Protein AF-A0A3N9NIV8-F1 (afdb_monomer)

Nearest PDB structures (foldseek):
  6kbn-assembly1_A  TM=3.431E-01  e=4.055E-01  Saccharomyces cerevisiae
  5vch-assembly1_A  TM=4.565E-01  e=1.762E+00  Kluyveromyces lactis
  8j07-assembly1_u7  TM=3.275E-01  e=8.048E-01  Homo sapiens
  5ve8-assembly1_A  TM=4.624E-01  e=3.672E+00  Kluyveromyces lactis
  5vch-assembly2_B  TM=2.957E-01  e=2.875E+00  Kluyveromyces lactis

pLDDT: mean 88.18, std 13.04, range [45.5, 98.75]

Sequence (196 aa):
MAKSPIPSKRDRHLQDLRKYAPFDAELQNYLLAHSNLPGKRGNLWRIREAVAMAIQDLMAIDPAAVLAQLQEWADEADYLLQRAVVAGLAEPALMKHLDIAQAALAIHKKIIRQVEMAKNFKDADLQVLVQGLCYTLSVIITGSADEGFSYLEELVNKEHPIIKRIARENLNKNRLKVLNESRVAALKAKIMRAEQ

Mean predicted aligned error: 9.43 Å

Solvent-accessible surface area (backbone atoms only — not comparable to full-atom values): 10748 Å² total; per-residue (Å²): 134,83,79,79,80,81,74,49,77,67,53,50,52,56,59,56,57,71,73,46,61,90,90,35,72,66,43,53,51,53,46,57,76,66,62,80,53,52,61,77,72,46,49,52,52,53,52,49,51,49,51,15,51,50,43,41,58,43,42,75,76,42,48,68,67,46,51,55,54,45,51,54,43,51,68,48,99,39,42,62,54,36,33,31,46,49,50,20,63,40,39,75,80,55,26,76,37,52,69,56,12,47,53,47,44,51,51,49,52,53,45,52,53,51,60,72,67,55,87,63,81,82,39,68,48,51,48,52,24,50,57,46,48,26,49,28,55,43,44,30,26,75,21,30,51,71,65,37,54,54,49,41,54,55,33,58,72,41,90,49,67,69,48,32,47,30,34,53,46,21,64,67,36,64,66,43,40,75,73,39,48,68,62,42,51,53,53,51,53,52,52,57,62,75,76,108

Radius of gyration: 22.52 Å; Cα contacts (8 Å, |Δi|>4): 178; chains: 1; bounding box: 68×57×43 Å

Foldseek 3Di:
DDDDDDDDPVRVLVVVLVVDDPPDPVNVVSCCVPVPQPPPVSVVVVVLVVLLVVLLVVCVVPVPVSLVVLLVLLVDPFLSSLLSSLSNLLDLVQLQDLVSLVSSLVSLVSNVVVLLVDDDPVDPSSVSSLVSLLASLLSSCSSVVPVSLVVLLVLLPDPRPSSVSSSVSSLPDVSNCVVPVVSSVVSVVSNVVVVD

Structure (mmCIF, N/CA/C/O backbone):
data_AF-A0A3N9NIV8-F1
#
_entry.id   AF-A0A3N9NIV8-F1
#
loop_
_atom_site.group_PDB
_atom_site.id
_atom_site.type_symbol
_atom_site.label_atom_id
_atom_site.label_alt_id
_atom_site.label_comp_id
_atom_site.label_asym_id
_atom_site.label_entity_id
_atom_site.label_seq_id
_atom_site.pdbx_PDB_ins_code
_atom_site.Cartn_x
_atom_site.Cartn_y
_atom_site.Cartn_z
_atom_site.occupancy
_atom_site.B_iso_or_equiv
_atom_site.auth_seq_id
_atom_site.auth_comp_id
_atom_site.auth_asym_id
_atom_site.auth_atom_id
_atom_site.pdbx_PDB_model_num
ATOM 1 N N . MET A 1 1 ? 53.191 -38.493 9.537 1.00 45.50 1 MET A N 1
ATOM 2 C CA . MET A 1 1 ? 51.879 -38.646 8.870 1.00 45.50 1 MET A CA 1
ATOM 3 C C . MET A 1 1 ? 51.056 -37.393 9.136 1.00 45.50 1 MET A C 1
ATOM 5 O O . MET A 1 1 ? 50.672 -37.172 10.277 1.00 45.50 1 MET A O 1
ATOM 9 N N . ALA A 1 2 ? 50.868 -36.529 8.137 1.00 50.44 2 ALA A N 1
ATOM 10 C CA . ALA A 1 2 ? 50.022 -35.343 8.282 1.00 50.44 2 ALA A CA 1
ATOM 11 C C . ALA A 1 2 ? 48.545 -35.774 8.310 1.00 50.44 2 ALA A C 1
ATOM 13 O O . ALA A 1 2 ? 48.121 -36.553 7.458 1.00 50.44 2 ALA A O 1
ATOM 14 N N . LYS A 1 3 ? 47.771 -35.314 9.302 1.00 51.97 3 LYS A N 1
ATOM 15 C CA . LYS A 1 3 ? 46.320 -35.549 9.351 1.00 51.97 3 LYS A CA 1
ATOM 16 C C . LYS A 1 3 ? 45.670 -34.809 8.181 1.00 51.97 3 LYS A C 1
ATOM 18 O O . LYS A 1 3 ? 45.850 -33.598 8.064 1.00 51.97 3 LYS A O 1
ATOM 23 N N . SER A 1 4 ? 44.922 -35.520 7.339 1.00 59.19 4 SER A N 1
ATOM 24 C CA . SER A 1 4 ? 44.102 -34.897 6.297 1.00 59.19 4 SER A CA 1
ATOM 25 C C . SER A 1 4 ? 43.146 -33.868 6.920 1.00 59.19 4 SER A C 1
ATOM 27 O O . SER A 1 4 ? 42.582 -34.143 7.985 1.00 59.19 4 SER A O 1
ATOM 29 N N . PRO A 1 5 ? 42.960 -32.690 6.300 1.00 75.50 5 PRO A N 1
ATOM 30 C CA . PRO A 1 5 ? 42.087 -31.656 6.840 1.00 75.50 5 PRO A CA 1
ATOM 31 C C . PRO A 1 5 ? 40.637 -32.149 6.906 1.00 75.50 5 PRO A C 1
ATOM 33 O O . PRO A 1 5 ? 40.148 -32.812 5.991 1.00 75.50 5 PRO A O 1
ATOM 36 N N . ILE A 1 6 ? 39.947 -31.822 8.003 1.00 74.88 6 ILE A N 1
ATOM 37 C CA . ILE A 1 6 ? 38.517 -32.108 8.166 1.00 74.88 6 ILE A CA 1
ATOM 38 C C . ILE A 1 6 ? 37.757 -31.301 7.099 1.00 74.88 6 ILE A C 1
ATOM 40 O O . ILE A 1 6 ? 37.917 -30.078 7.064 1.00 74.88 6 ILE A O 1
ATOM 44 N N . PRO A 1 7 ? 36.929 -31.935 6.247 1.00 72.75 7 PRO A N 1
ATOM 45 C CA . PRO A 1 7 ? 36.188 -31.233 5.204 1.00 72.75 7 PRO A CA 1
ATOM 46 C C . PRO A 1 7 ? 35.272 -30.156 5.792 1.00 72.75 7 PRO A C 1
ATOM 48 O O . PRO A 1 7 ? 34.591 -30.388 6.800 1.00 72.75 7 PRO A O 1
ATOM 51 N N . SER A 1 8 ? 35.211 -28.988 5.149 1.00 75.06 8 SER A N 1
ATOM 52 C CA . SER A 1 8 ? 34.285 -27.933 5.560 1.00 75.06 8 SER A CA 1
ATOM 53 C C . SER A 1 8 ? 32.828 -28.377 5.358 1.00 75.06 8 SER A C 1
ATOM 55 O O . SER A 1 8 ? 32.528 -29.320 4.621 1.00 75.06 8 SER A O 1
ATOM 57 N N . LYS A 1 9 ? 31.872 -27.672 5.980 1.00 66.00 9 LYS A N 1
ATOM 58 C CA . LYS A 1 9 ? 30.437 -27.929 5.756 1.00 66.00 9 LYS A CA 1
ATOM 59 C C . LYS A 1 9 ? 30.075 -27.873 4.263 1.00 66.00 9 LYS A C 1
ATOM 61 O O . LYS A 1 9 ? 29.281 -28.687 3.804 1.00 66.00 9 LYS A O 1
ATOM 66 N N . ARG A 1 10 ? 30.697 -26.958 3.512 1.00 69.19 10 ARG A N 1
ATOM 67 C CA . ARG A 1 10 ? 30.538 -26.830 2.059 1.00 69.19 10 ARG A CA 1
ATOM 68 C C . ARG A 1 10 ? 31.073 -28.055 1.315 1.00 69.19 10 ARG A C 1
ATOM 70 O O . ARG A 1 10 ? 30.376 -28.567 0.445 1.00 69.19 10 ARG A O 1
ATOM 77 N N . ASP A 1 11 ? 32.262 -28.534 1.674 1.00 72.00 11 ASP A N 1
ATOM 78 C CA . ASP A 1 11 ? 32.896 -29.680 1.004 1.00 72.00 11 ASP A CA 1
ATOM 79 C C . ASP A 1 11 ? 32.083 -30.962 1.188 1.00 72.00 11 ASP A C 1
ATOM 81 O O . ASP A 1 11 ? 31.914 -31.725 0.238 1.00 72.00 11 ASP A O 1
ATOM 85 N N . ARG A 1 12 ? 31.492 -31.150 2.376 1.00 78.62 12 ARG A N 1
ATOM 86 C CA . ARG A 1 12 ? 30.561 -32.258 2.641 1.00 78.62 12 ARG A CA 1
ATOM 87 C C . ARG A 1 12 ? 29.333 -32.193 1.737 1.00 78.62 12 ARG A C 1
ATOM 89 O O . ARG A 1 12 ? 29.027 -33.170 1.065 1.00 78.62 12 ARG A O 1
ATOM 96 N N . HIS A 1 13 ? 28.693 -31.025 1.631 1.00 70.69 13 HIS A N 1
ATOM 97 C CA . HIS A 1 13 ? 27.529 -30.877 0.758 1.00 70.69 13 HIS A CA 1
ATOM 98 C C . HIS A 1 13 ? 27.860 -31.119 -0.720 1.00 70.69 13 HIS A C 1
ATOM 100 O O . HIS A 1 13 ? 27.078 -31.765 -1.409 1.00 70.69 13 HIS A O 1
ATOM 106 N N . LEU A 1 14 ? 29.015 -30.650 -1.204 1.00 71.88 14 LEU A N 1
ATOM 107 C CA . LEU A 1 14 ? 29.460 -30.901 -2.580 1.00 71.88 14 LEU A CA 1
ATOM 108 C C . LEU A 1 14 ? 29.748 -32.384 -2.837 1.00 71.88 14 LEU A C 1
ATOM 110 O O . LEU A 1 14 ? 29.449 -32.881 -3.920 1.00 71.88 14 LEU A O 1
ATOM 114 N N . GLN A 1 15 ? 30.314 -33.092 -1.859 1.00 81.12 15 GLN A N 1
ATOM 115 C CA . GLN A 1 15 ? 30.546 -34.531 -1.956 1.00 81.12 15 GLN A CA 1
ATOM 116 C C . GLN A 1 15 ? 29.231 -35.321 -1.971 1.00 81.12 15 GLN A C 1
ATOM 118 O O . GLN A 1 15 ? 29.107 -36.276 -2.733 1.00 81.12 15 GLN A O 1
ATOM 123 N N . ASP A 1 16 ? 28.246 -34.908 -1.175 1.00 73.50 16 ASP A N 1
ATOM 124 C CA . ASP A 1 16 ? 26.922 -35.530 -1.145 1.00 73.50 16 ASP A CA 1
ATOM 125 C C . ASP A 1 16 ? 26.128 -35.271 -2.431 1.00 73.50 16 ASP A C 1
ATOM 127 O O . ASP A 1 16 ? 25.516 -36.193 -2.959 1.00 73.50 16 ASP A O 1
ATOM 131 N N . LEU A 1 17 ? 26.201 -34.061 -3.000 1.00 72.44 17 LEU A N 1
ATOM 132 C CA . LEU A 1 17 ? 25.524 -33.723 -4.260 1.00 72.44 17 LEU A CA 1
ATOM 133 C C . LEU A 1 17 ? 26.003 -34.569 -5.449 1.00 72.44 17 LEU A C 1
ATOM 135 O O . LEU A 1 17 ? 25.220 -34.844 -6.350 1.00 72.44 17 LEU A O 1
ATOM 139 N N . ARG A 1 18 ? 27.266 -35.016 -5.443 1.00 80.50 18 ARG A N 1
ATOM 140 C CA . ARG A 1 18 ? 27.839 -35.878 -6.495 1.00 80.50 18 ARG A CA 1
ATOM 141 C C . ARG A 1 18 ? 27.271 -37.300 -6.511 1.00 80.50 18 ARG A C 1
ATOM 143 O O . ARG A 1 18 ? 27.570 -38.041 -7.441 1.00 80.50 18 ARG A O 1
ATOM 15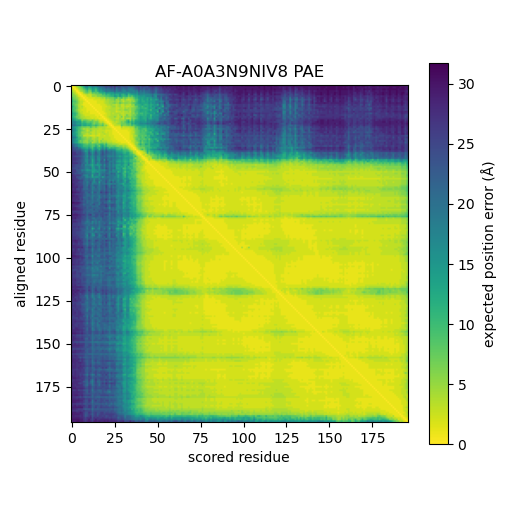0 N N . LYS A 1 19 ? 26.507 -37.692 -5.487 1.00 79.31 19 LYS A N 1
ATOM 151 C CA . LYS A 1 19 ? 25.890 -39.023 -5.381 1.00 79.31 19 LYS A CA 1
ATOM 152 C C . LYS A 1 19 ? 24.570 -39.125 -6.145 1.00 79.31 19 LYS A C 1
ATOM 154 O O . LYS A 1 19 ? 24.141 -40.237 -6.423 1.00 79.31 19 LYS A O 1
ATOM 159 N N . TYR A 1 20 ? 23.945 -37.995 -6.477 1.00 74.38 20 TYR A N 1
ATOM 160 C CA . TYR A 1 20 ? 22.641 -37.965 -7.133 1.00 74.38 20 TYR A CA 1
ATOM 161 C C . TYR A 1 20 ? 22.769 -37.700 -8.633 1.00 74.38 20 TYR A C 1
ATOM 163 O O . TYR A 1 20 ? 23.618 -36.917 -9.071 1.00 74.38 20 TYR A O 1
ATOM 171 N N . ALA A 1 21 ? 21.886 -38.313 -9.421 1.00 71.50 21 ALA A N 1
ATOM 172 C CA . ALA A 1 21 ? 21.746 -37.974 -10.830 1.00 71.50 21 ALA A CA 1
ATOM 173 C C . ALA A 1 21 ? 21.104 -36.576 -10.990 1.00 71.50 21 ALA A C 1
ATOM 175 O O . ALA A 1 21 ? 20.268 -36.178 -10.169 1.00 71.50 21 ALA A O 1
ATOM 176 N N . PRO A 1 22 ? 21.457 -35.806 -12.038 1.00 58.28 22 PRO A N 1
ATOM 177 C CA . PRO A 1 22 ? 20.765 -34.560 -12.350 1.00 58.28 22 PRO A CA 1
ATOM 178 C C . PRO A 1 22 ? 19.253 -34.797 -12.497 1.00 58.28 22 PRO A C 1
ATOM 180 O O . PRO A 1 22 ? 18.843 -35.701 -13.217 1.00 58.28 22 PRO A O 1
ATOM 183 N N . PHE A 1 23 ? 18.442 -33.964 -11.835 1.00 57.16 23 PHE A N 1
ATOM 184 C CA . PHE A 1 23 ? 16.965 -34.008 -11.837 1.00 57.16 23 PHE A CA 1
ATOM 185 C C . PHE A 1 23 ? 16.305 -35.218 -11.152 1.00 57.16 23 PHE A C 1
ATOM 187 O O . PHE A 1 23 ? 15.109 -35.441 -11.330 1.00 57.16 23 PHE A O 1
ATOM 194 N N . ASP A 1 24 ? 17.041 -35.954 -10.320 1.00 72.81 24 ASP A N 1
ATOM 195 C CA . ASP A 1 24 ? 16.471 -36.991 -9.458 1.00 72.81 24 ASP A CA 1
ATOM 196 C C . ASP A 1 24 ? 15.611 -36.389 -8.319 1.00 72.81 24 ASP A C 1
ATOM 198 O O . ASP A 1 24 ? 15.922 -35.329 -7.760 1.00 72.81 24 ASP A O 1
ATOM 202 N N . ALA A 1 25 ? 14.535 -37.079 -7.938 1.00 71.19 25 ALA A N 1
ATOM 203 C CA . ALA A 1 25 ? 13.690 -36.724 -6.801 1.00 71.19 25 ALA A CA 1
ATOM 204 C C . ALA A 1 25 ? 14.485 -36.705 -5.480 1.00 71.19 25 ALA A C 1
ATOM 206 O O . ALA A 1 25 ? 14.219 -35.877 -4.603 1.00 71.19 25 ALA A O 1
ATOM 207 N N . GLU A 1 26 ? 15.503 -37.560 -5.344 1.00 73.50 26 GLU A N 1
ATOM 208 C CA . GLU A 1 26 ? 16.386 -37.564 -4.172 1.00 73.50 26 GLU A CA 1
ATOM 209 C C . GLU A 1 26 ? 17.272 -36.309 -4.096 1.00 73.50 26 GLU A C 1
ATOM 211 O O . GLU A 1 26 ? 17.420 -35.723 -3.019 1.00 73.50 26 GLU A O 1
ATOM 216 N N . LEU A 1 27 ? 17.763 -35.812 -5.241 1.00 68.88 27 LEU A N 1
ATOM 217 C CA . LEU A 1 27 ? 18.484 -34.536 -5.327 1.00 68.88 27 LEU A CA 1
ATOM 218 C C . LEU A 1 27 ? 17.584 -33.372 -4.900 1.00 68.88 27 LEU A C 1
ATOM 220 O O . LEU A 1 27 ? 18.003 -32.507 -4.129 1.00 68.88 27 LEU A O 1
ATOM 224 N N . GLN A 1 28 ? 16.335 -33.355 -5.371 1.00 65.75 28 GLN A N 1
ATOM 225 C CA . GLN A 1 28 ? 15.359 -32.335 -4.990 1.00 65.75 28 GLN A CA 1
ATOM 226 C C . GLN A 1 28 ? 15.103 -32.334 -3.474 1.00 65.75 28 GLN A C 1
ATOM 228 O O . GLN A 1 28 ? 15.086 -31.266 -2.856 1.00 65.75 28 GLN A O 1
ATOM 233 N N . ASN A 1 29 ? 14.954 -33.511 -2.862 1.00 68.50 29 ASN A N 1
ATOM 234 C CA . ASN A 1 29 ? 14.755 -33.649 -1.418 1.00 68.50 29 ASN A CA 1
ATOM 235 C C . ASN A 1 29 ? 15.978 -33.182 -0.619 1.00 68.50 29 ASN A C 1
ATOM 237 O O . ASN A 1 29 ? 15.833 -32.435 0.352 1.00 68.50 29 ASN A O 1
ATOM 241 N N . TYR A 1 30 ? 17.182 -33.552 -1.060 1.00 73.75 30 TYR A N 1
ATOM 242 C CA . TYR A 1 30 ? 18.430 -33.107 -0.448 1.00 73.75 30 TYR A CA 1
ATOM 243 C C . TYR A 1 30 ? 18.587 -31.577 -0.528 1.00 73.75 30 TYR A C 1
ATOM 245 O O . TYR A 1 30 ? 18.911 -30.922 0.466 1.00 73.75 30 TYR A O 1
ATOM 253 N N . LEU A 1 31 ? 18.283 -30.974 -1.683 1.00 66.69 31 LEU A N 1
ATOM 254 C CA . LEU A 1 31 ? 18.306 -29.520 -1.859 1.00 66.69 31 LEU A CA 1
ATOM 255 C C . LEU A 1 31 ? 17.277 -28.817 -0.965 1.00 66.69 31 LEU A C 1
ATOM 257 O O . LEU A 1 31 ? 17.607 -27.818 -0.329 1.00 66.69 31 LEU A O 1
ATOM 261 N N . LEU A 1 32 ? 16.050 -29.328 -0.853 1.00 68.00 32 LEU A N 1
ATOM 262 C CA . LEU A 1 32 ? 15.034 -28.748 0.034 1.00 68.00 32 LEU A CA 1
ATOM 263 C C . LEU A 1 32 ? 15.435 -28.820 1.515 1.00 68.00 32 LEU A C 1
ATOM 265 O O . LEU A 1 32 ? 15.211 -27.859 2.248 1.00 68.00 32 LEU A O 1
ATOM 269 N N . ALA A 1 33 ? 16.057 -29.917 1.950 1.00 69.19 33 ALA A N 1
ATOM 270 C CA . ALA A 1 33 ? 16.470 -30.110 3.341 1.00 69.19 33 ALA A CA 1
ATOM 271 C C . ALA A 1 33 ? 17.699 -29.271 3.743 1.00 69.19 33 ALA A C 1
ATOM 273 O O . ALA A 1 33 ? 17.855 -28.930 4.916 1.00 69.19 33 ALA A O 1
ATOM 274 N N . HIS A 1 34 ? 18.574 -28.930 2.788 1.00 68.62 34 HIS A N 1
ATOM 275 C CA . HIS A 1 34 ? 19.882 -28.327 3.081 1.00 68.62 34 HIS A CA 1
ATOM 276 C C . HIS A 1 34 ? 20.128 -26.938 2.474 1.00 68.62 34 HIS A C 1
ATOM 278 O O . HIS A 1 34 ? 21.128 -26.303 2.808 1.00 68.62 34 HIS A O 1
ATOM 284 N N . SER A 1 35 ? 19.235 -26.423 1.625 1.00 67.75 35 SER A N 1
ATOM 285 C CA . SER A 1 35 ? 19.397 -25.104 0.987 1.00 67.75 35 SER A CA 1
ATOM 286 C C . SER A 1 35 ? 19.122 -23.912 1.907 1.00 67.75 35 SER A C 1
ATOM 288 O O . SER A 1 35 ? 19.361 -22.775 1.504 1.00 67.75 35 SER A O 1
ATOM 290 N N . ASN A 1 36 ? 18.582 -24.136 3.114 1.00 61.81 36 ASN A N 1
ATOM 291 C CA . ASN A 1 36 ? 17.983 -23.083 3.949 1.00 61.81 36 ASN A CA 1
ATOM 292 C C . ASN A 1 36 ? 16.928 -22.240 3.200 1.00 61.81 36 ASN A C 1
ATOM 294 O O . ASN A 1 36 ? 16.520 -21.174 3.675 1.00 61.81 36 ASN A O 1
ATOM 298 N N . LEU A 1 37 ? 16.458 -22.707 2.039 1.00 58.25 37 LEU A N 1
ATOM 299 C CA . LEU A 1 37 ? 15.307 -22.131 1.382 1.00 58.25 37 LEU A CA 1
ATOM 300 C C . LEU A 1 37 ? 14.092 -22.605 2.184 1.00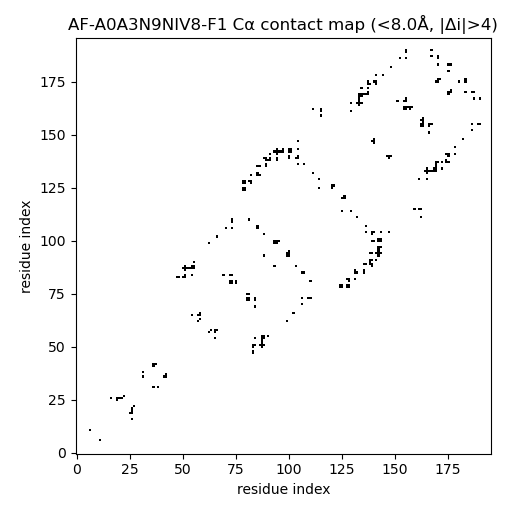 58.25 37 LEU A C 1
ATOM 302 O O . LEU A 1 37 ? 13.859 -23.810 2.269 1.00 58.25 37 LEU A O 1
ATOM 306 N N . PRO A 1 38 ? 13.323 -21.713 2.831 1.00 54.41 38 PRO A N 1
ATOM 307 C CA . PRO A 1 38 ? 12.058 -22.100 3.429 1.00 54.41 38 PRO A CA 1
ATOM 308 C C . PRO A 1 38 ? 11.228 -22.853 2.378 1.00 54.41 38 PRO A C 1
ATOM 310 O O . PRO A 1 38 ? 11.244 -22.475 1.206 1.00 54.41 38 PRO A O 1
ATOM 313 N N . GLY A 1 39 ? 10.547 -23.932 2.795 1.00 60.97 39 GLY A N 1
ATOM 314 C CA . GLY A 1 39 ? 9.807 -24.843 1.899 1.00 60.97 39 GLY A CA 1
ATOM 315 C C . GLY A 1 39 ? 8.790 -24.116 1.012 1.00 60.97 39 GLY A C 1
ATOM 316 O O . GLY A 1 39 ? 8.619 -22.926 1.170 1.00 60.97 39 GLY A O 1
ATOM 317 N N . LYS A 1 40 ? 8.064 -24.781 0.103 1.00 56.09 40 LYS A N 1
ATOM 318 C CA . LYS A 1 40 ? 7.235 -24.162 -0.975 1.00 56.09 40 LYS A CA 1
ATOM 319 C C . LYS A 1 40 ? 6.675 -22.734 -0.715 1.00 56.09 40 LYS A C 1
ATOM 321 O O . LYS A 1 40 ? 6.899 -21.848 -1.531 1.00 56.09 40 LYS A O 1
ATOM 326 N N . ARG A 1 41 ? 6.034 -22.462 0.435 1.00 56.50 41 ARG A N 1
ATOM 327 C CA . ARG A 1 41 ? 5.551 -21.116 0.851 1.00 56.50 41 ARG A CA 1
ATOM 328 C C . ARG A 1 41 ? 6.655 -20.048 1.009 1.00 56.50 41 ARG A C 1
ATOM 330 O O . ARG A 1 41 ? 6.469 -18.888 0.659 1.00 56.50 41 ARG A O 1
ATOM 337 N N . GLY A 1 42 ? 7.805 -20.463 1.515 1.00 59.12 42 GLY A N 1
ATOM 338 C CA . GLY A 1 42 ? 9.086 -19.775 1.572 1.00 59.12 42 GLY A CA 1
ATOM 339 C C . GLY A 1 42 ? 9.668 -19.319 0.234 1.00 59.12 42 GLY A C 1
ATOM 340 O O . GLY A 1 42 ? 10.266 -18.252 0.129 1.00 59.12 42 GLY A O 1
ATOM 341 N N . ASN A 1 43 ? 9.503 -20.124 -0.807 1.00 63.44 43 ASN A N 1
ATOM 342 C CA . ASN A 1 43 ? 9.973 -19.755 -2.141 1.00 63.44 43 ASN A CA 1
ATOM 343 C C . ASN A 1 43 ? 9.017 -18.755 -2.800 1.00 63.44 43 ASN A C 1
ATOM 345 O O . ASN A 1 43 ? 9.463 -17.805 -3.437 1.00 63.44 43 ASN A O 1
ATOM 349 N N . LEU A 1 44 ? 7.712 -18.901 -2.555 1.00 71.38 44 LEU A N 1
ATOM 350 C CA . LEU A 1 44 ? 6.694 -18.004 -3.100 1.00 71.38 44 LEU A CA 1
ATOM 351 C C . LEU A 1 44 ? 6.804 -16.570 -2.563 1.00 71.38 44 LEU A C 1
ATOM 353 O O . LEU A 1 44 ? 6.587 -15.637 -3.327 1.00 71.38 44 LEU A O 1
ATOM 357 N N . TRP A 1 45 ? 7.179 -16.354 -1.293 1.00 74.94 45 TRP A N 1
ATOM 358 C CA . TRP A 1 45 ? 7.377 -14.978 -0.808 1.00 74.94 45 TRP A CA 1
ATOM 359 C C . TRP A 1 45 ? 8.584 -14.300 -1.452 1.00 74.94 45 TRP A C 1
ATOM 361 O O . TRP A 1 45 ? 8.489 -13.124 -1.779 1.00 74.94 45 TRP A O 1
ATOM 371 N N . ARG A 1 46 ? 9.678 -15.033 -1.705 1.00 75.88 46 ARG A N 1
ATOM 372 C CA . ARG A 1 46 ? 10.841 -14.471 -2.407 1.00 75.88 46 ARG A CA 1
ATOM 373 C C . ARG A 1 46 ? 10.517 -14.090 -3.840 1.00 75.88 46 ARG A C 1
ATOM 375 O O . ARG A 1 46 ? 10.959 -13.044 -4.289 1.00 75.88 46 ARG A O 1
ATOM 382 N N . ILE A 1 47 ? 9.733 -14.913 -4.534 1.00 78.25 47 ILE A N 1
ATOM 383 C CA . ILE A 1 47 ? 9.274 -14.593 -5.890 1.00 78.25 47 ILE A CA 1
ATOM 384 C C . ILE A 1 47 ? 8.407 -13.330 -5.867 1.00 78.25 47 ILE A C 1
ATOM 386 O O . ILE A 1 47 ? 8.603 -12.456 -6.699 1.00 78.25 47 ILE A O 1
ATOM 390 N N . ARG A 1 48 ? 7.507 -13.179 -4.887 1.00 79.69 48 ARG A N 1
ATOM 391 C 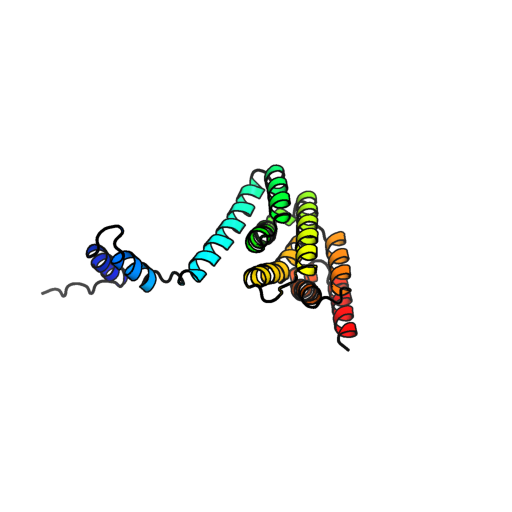CA . ARG A 1 48 ? 6.689 -11.961 -4.754 1.00 79.69 48 ARG A CA 1
ATOM 392 C C . ARG A 1 48 ? 7.527 -10.701 -4.539 1.00 79.69 48 ARG A C 1
ATOM 394 O O . ARG A 1 48 ? 7.260 -9.691 -5.181 1.00 79.69 48 ARG A O 1
ATOM 401 N N . GLU A 1 49 ? 8.543 -10.764 -3.681 1.00 78.25 49 GLU A N 1
ATOM 402 C CA . GLU A 1 49 ? 9.465 -9.636 -3.492 1.00 78.25 49 GLU A CA 1
ATOM 403 C C . GLU A 1 49 ? 10.287 -9.366 -4.762 1.00 78.25 49 GLU A C 1
ATOM 405 O O . GLU A 1 49 ? 10.441 -8.214 -5.151 1.00 78.25 49 GLU A O 1
ATOM 410 N N . ALA A 1 50 ? 10.730 -10.407 -5.475 1.00 79.81 50 ALA A N 1
ATOM 411 C CA . ALA A 1 50 ? 11.434 -10.245 -6.747 1.00 79.81 50 ALA A CA 1
ATOM 412 C C . ALA A 1 50 ? 10.563 -9.573 -7.823 1.00 79.81 50 ALA A C 1
ATOM 414 O O . ALA A 1 50 ? 11.064 -8.735 -8.565 1.00 79.81 50 ALA A O 1
ATOM 415 N N . VAL A 1 51 ? 9.263 -9.886 -7.889 1.00 81.44 51 VAL A N 1
ATOM 416 C CA . VAL A 1 51 ? 8.324 -9.202 -8.798 1.00 81.44 51 VAL A CA 1
ATOM 417 C C . VAL A 1 51 ? 8.188 -7.726 -8.426 1.00 81.44 51 VAL A C 1
ATOM 419 O O . VAL A 1 51 ? 8.227 -6.874 -9.307 1.00 81.44 51 VAL A O 1
ATOM 422 N N . ALA A 1 52 ? 8.071 -7.402 -7.135 1.00 85.12 52 ALA A N 1
ATOM 423 C CA . ALA A 1 52 ? 8.020 -6.011 -6.689 1.00 85.12 52 ALA A CA 1
ATOM 424 C C . ALA A 1 52 ? 9.290 -5.230 -7.058 1.00 85.12 52 ALA A C 1
ATOM 426 O O . ALA A 1 52 ? 9.190 -4.119 -7.570 1.00 85.12 52 ALA A O 1
ATOM 427 N N . MET A 1 53 ? 10.466 -5.824 -6.847 1.00 83.00 53 MET A N 1
ATOM 428 C CA . MET A 1 53 ? 11.747 -5.230 -7.241 1.00 83.00 53 MET A CA 1
ATOM 429 C C . MET A 1 53 ? 11.842 -5.044 -8.759 1.00 83.00 53 MET A C 1
ATOM 431 O O . MET A 1 53 ? 12.235 -3.982 -9.222 1.00 83.00 53 MET A O 1
ATOM 435 N N . ALA A 1 54 ? 11.398 -6.029 -9.546 1.00 83.69 54 ALA A N 1
ATOM 436 C CA . ALA A 1 54 ? 11.373 -5.908 -11.001 1.00 83.69 54 ALA A CA 1
ATOM 437 C C . ALA A 1 54 ? 10.458 -4.765 -11.472 1.00 83.69 54 ALA A C 1
ATOM 439 O O . ALA A 1 54 ? 10.815 -4.042 -12.396 1.00 83.69 54 ALA A O 1
ATOM 440 N N . ILE A 1 55 ? 9.305 -4.555 -10.823 1.00 89.56 55 ILE A N 1
ATOM 441 C CA . ILE A 1 55 ? 8.447 -3.393 -11.100 1.00 89.56 55 ILE A CA 1
ATOM 442 C C . ILE A 1 55 ? 9.209 -2.089 -10.827 1.00 89.56 55 ILE A C 1
ATOM 444 O O . ILE A 1 55 ? 9.131 -1.172 -11.637 1.00 89.56 55 ILE A O 1
ATOM 448 N N . GLN A 1 56 ? 9.956 -1.999 -9.723 1.00 89.06 56 GLN A N 1
ATOM 449 C CA . GLN A 1 56 ? 10.743 -0.806 -9.380 1.00 89.06 56 GLN A CA 1
ATOM 450 C C . GLN A 1 56 ? 11.834 -0.525 -10.421 1.00 89.06 56 GLN A C 1
ATOM 452 O O . GLN A 1 56 ? 11.978 0.617 -10.859 1.00 89.06 56 GLN A O 1
ATOM 457 N N . ASP A 1 57 ? 12.544 -1.563 -10.865 1.00 87.31 57 ASP A N 1
ATOM 458 C CA . ASP A 1 57 ? 13.564 -1.455 -11.912 1.00 87.31 57 ASP A CA 1
ATOM 459 C C . ASP A 1 57 ? 12.951 -1.003 -13.247 1.00 87.31 57 ASP A C 1
ATOM 461 O O . ASP A 1 57 ? 13.484 -0.117 -13.915 1.00 87.31 57 ASP A O 1
ATOM 465 N N . LEU A 1 58 ? 11.795 -1.557 -13.626 1.00 88.06 58 LEU A N 1
ATOM 466 C CA . LEU A 1 58 ? 11.084 -1.172 -14.849 1.00 88.06 58 LEU A CA 1
ATOM 467 C C . LEU A 1 58 ? 10.535 0.259 -14.773 1.00 88.06 58 LEU A C 1
ATOM 469 O O . LEU A 1 58 ? 10.620 0.998 -15.754 1.00 88.06 58 LEU A O 1
ATOM 473 N N . MET A 1 59 ? 10.029 0.678 -13.608 1.00 92.06 59 MET A N 1
ATOM 474 C CA . MET A 1 59 ? 9.595 2.056 -13.356 1.00 92.06 59 MET A CA 1
ATOM 475 C C . MET A 1 59 ? 10.737 3.064 -13.532 1.00 92.06 59 MET A C 1
ATOM 477 O O . MET A 1 59 ? 10.468 4.212 -13.866 1.00 92.06 59 MET A O 1
ATOM 481 N N . ALA A 1 60 ? 11.998 2.667 -13.334 1.00 86.31 60 ALA A N 1
ATOM 482 C CA . ALA A 1 60 ? 13.148 3.535 -13.590 1.00 86.31 60 ALA A CA 1
ATOM 483 C C . ALA A 1 60 ? 13.473 3.694 -15.090 1.00 86.31 60 ALA A C 1
ATOM 485 O O . ALA A 1 60 ? 14.190 4.623 -15.458 1.00 86.31 60 ALA A O 1
ATOM 486 N N . ILE A 1 61 ? 12.964 2.799 -15.944 1.00 90.75 61 ILE A N 1
ATOM 487 C CA . ILE A 1 61 ? 13.222 2.778 -17.391 1.00 90.75 61 ILE A CA 1
ATOM 488 C C . ILE A 1 61 ? 12.088 3.469 -18.154 1.00 90.75 61 ILE A C 1
ATOM 490 O O . ILE A 1 61 ? 12.350 4.368 -18.950 1.00 90.75 61 ILE A O 1
ATOM 494 N N . ASP A 1 62 ? 10.841 3.057 -17.914 1.00 94.00 62 ASP A N 1
ATOM 495 C CA . ASP A 1 62 ? 9.656 3.601 -18.588 1.00 94.00 62 ASP A CA 1
ATOM 496 C C . ASP A 1 62 ? 8.463 3.688 -17.616 1.00 94.00 62 ASP A C 1
ATOM 498 O O . ASP A 1 62 ? 7.594 2.808 -17.592 1.00 94.00 62 ASP A O 1
ATOM 502 N N . PRO A 1 63 ? 8.402 4.746 -16.785 1.00 93.12 63 PRO A N 1
ATOM 503 C CA . PRO A 1 63 ? 7.327 4.913 -15.814 1.00 93.12 63 PRO A CA 1
ATOM 504 C C . PRO A 1 63 ? 5.932 4.916 -16.449 1.00 93.12 63 PRO A C 1
ATOM 506 O O . PRO A 1 63 ? 4.987 4.413 -15.847 1.00 93.12 63 PRO A O 1
ATOM 509 N N . ALA A 1 64 ? 5.781 5.486 -17.648 1.00 94.06 64 ALA A N 1
ATOM 510 C CA . ALA A 1 64 ? 4.479 5.661 -18.281 1.00 94.06 64 ALA A CA 1
ATOM 511 C C . ALA A 1 64 ? 3.896 4.319 -18.740 1.00 94.06 64 ALA A C 1
ATOM 513 O O . ALA A 1 64 ? 2.753 3.998 -18.399 1.00 94.06 64 ALA A O 1
ATOM 514 N N . ALA A 1 65 ? 4.687 3.513 -19.458 1.00 94.25 65 ALA A N 1
ATOM 515 C CA . ALA A 1 65 ? 4.255 2.192 -19.907 1.00 94.25 65 ALA A CA 1
ATOM 516 C C . ALA A 1 65 ? 3.984 1.255 -18.721 1.00 94.25 65 ALA A C 1
ATOM 518 O O . ALA A 1 65 ? 2.979 0.540 -18.698 1.00 94.25 65 ALA A O 1
ATOM 519 N N . VAL A 1 66 ? 4.845 1.292 -17.700 1.00 94.00 66 VAL A N 1
ATOM 520 C CA . VAL A 1 66 ? 4.690 0.439 -16.518 1.00 94.00 66 VAL A CA 1
ATOM 521 C C . VAL A 1 66 ? 3.461 0.845 -15.707 1.00 94.00 66 VAL A C 1
ATOM 523 O O . VAL A 1 66 ? 2.689 -0.026 -15.316 1.00 94.00 66 VAL A O 1
ATOM 526 N N . LEU A 1 67 ? 3.205 2.141 -15.499 1.00 97.00 67 LEU A N 1
ATOM 527 C CA . LEU A 1 67 ? 1.994 2.594 -14.807 1.00 97.00 67 LEU A CA 1
ATOM 528 C C . LEU A 1 67 ? 0.716 2.159 -15.527 1.00 97.00 67 LEU A C 1
ATOM 530 O O . LEU A 1 67 ? -0.226 1.751 -14.849 1.00 97.00 67 LEU A O 1
ATOM 534 N N . ALA A 1 68 ? 0.682 2.201 -16.862 1.00 93.81 68 ALA A N 1
ATOM 535 C CA . ALA A 1 68 ? -0.455 1.695 -17.631 1.00 93.81 68 ALA A CA 1
ATOM 536 C C . ALA A 1 68 ? -0.691 0.200 -17.351 1.00 93.81 68 ALA A C 1
ATOM 538 O O . ALA A 1 68 ? -1.797 -0.195 -16.986 1.00 93.81 68 ALA A O 1
ATOM 539 N N . GLN A 1 69 ? 0.369 -0.614 -17.389 1.00 94.38 69 GLN A N 1
ATOM 540 C CA . GLN A 1 69 ? 0.267 -2.044 -17.094 1.00 94.38 69 GLN A CA 1
ATOM 541 C C . GLN A 1 69 ? -0.165 -2.328 -15.646 1.00 94.38 69 GLN A C 1
ATOM 543 O O . GLN A 1 69 ? -0.963 -3.231 -15.392 1.00 94.38 69 GLN A O 1
ATOM 548 N N . LEU A 1 70 ? 0.342 -1.559 -14.679 1.00 94.19 70 LEU A N 1
ATOM 549 C CA . LEU A 1 70 ? -0.019 -1.708 -13.268 1.00 94.19 70 LEU A CA 1
ATOM 550 C C . LEU A 1 70 ? -1.471 -1.296 -12.989 1.00 94.19 70 LEU A C 1
ATOM 552 O O . LEU A 1 70 ? -2.077 -1.822 -12.055 1.00 94.19 70 LEU A O 1
ATOM 556 N N . GLN A 1 71 ? -2.044 -0.379 -13.775 1.00 95.81 71 GLN A N 1
ATOM 557 C CA . GLN A 1 71 ? -3.466 -0.038 -13.682 1.00 95.81 71 GLN A CA 1
ATOM 558 C C . GLN A 1 71 ? -4.358 -1.207 -14.103 1.00 95.81 71 GLN A C 1
ATOM 560 O O . GLN A 1 71 ? -5.343 -1.466 -13.406 1.00 95.81 71 GLN A O 1
ATOM 565 N N . GLU A 1 72 ? -3.983 -1.921 -15.170 1.00 92.38 72 GLU A N 1
ATOM 566 C CA . GLU A 1 72 ? -4.657 -3.149 -15.614 1.00 92.38 72 GLU A CA 1
ATOM 567 C C . GLU A 1 72 ? -4.537 -4.247 -14.552 1.00 92.38 72 GLU A C 1
ATOM 569 O O . GLU A 1 72 ? -5.527 -4.845 -14.146 1.00 92.38 72 GLU A O 1
ATOM 574 N N . TRP A 1 73 ? -3.341 -4.456 -13.997 1.00 92.12 73 TRP A N 1
ATOM 575 C CA . TRP A 1 73 ? -3.137 -5.433 -12.921 1.00 92.12 73 TRP A CA 1
ATOM 576 C C . TRP A 1 73 ? -3.924 -5.097 -11.651 1.00 92.12 73 TRP A C 1
ATOM 578 O O . TRP A 1 73 ? -4.304 -5.989 -10.896 1.00 92.12 73 TRP A O 1
ATOM 588 N N . ALA A 1 74 ? -4.176 -3.813 -11.400 1.00 94.00 74 ALA A N 1
ATOM 589 C CA . ALA A 1 74 ? -5.030 -3.369 -10.307 1.00 94.00 74 ALA A CA 1
ATOM 590 C C . ALA A 1 74 ? -6.535 -3.555 -10.590 1.00 94.00 74 ALA A C 1
ATOM 592 O O . ALA A 1 74 ? -7.324 -3.457 -9.650 1.00 94.00 74 ALA A O 1
ATOM 593 N N . ASP A 1 75 ? -6.953 -3.769 -11.844 1.00 91.25 75 ASP A N 1
ATOM 594 C CA . ASP A 1 75 ? -8.329 -4.158 -12.200 1.00 91.25 75 ASP A CA 1
ATOM 595 C C . ASP A 1 75 ? -8.604 -5.646 -11.985 1.00 91.25 75 ASP A C 1
ATOM 597 O O . ASP A 1 75 ? -9.744 -6.025 -11.715 1.00 91.25 75 ASP A O 1
ATOM 601 N N . GLU A 1 76 ? -7.572 -6.479 -12.075 1.00 87.31 76 GLU A N 1
ATOM 602 C CA . GLU A 1 76 ? -7.706 -7.922 -11.919 1.00 87.31 76 GLU A CA 1
ATOM 603 C C . GLU A 1 76 ? -8.152 -8.305 -10.507 1.00 87.31 76 GLU A C 1
ATOM 605 O O . GLU A 1 76 ? -7.648 -7.783 -9.509 1.00 87.31 76 GLU A O 1
ATOM 610 N N . ALA A 1 77 ? -9.050 -9.286 -10.408 1.00 87.19 77 ALA A N 1
ATOM 611 C CA . ALA A 1 77 ? -9.544 -9.823 -9.139 1.00 87.19 77 ALA A CA 1
ATOM 612 C C . ALA A 1 77 ? -8.556 -10.824 -8.493 1.00 87.19 77 ALA A C 1
ATOM 614 O O . ALA A 1 77 ? -8.966 -11.870 -7.988 1.00 87.19 77 ALA A O 1
ATOM 615 N N . ASP A 1 78 ? -7.257 -10.508 -8.515 1.00 90.12 78 ASP A N 1
ATOM 616 C CA . ASP A 1 78 ? -6.171 -11.317 -7.950 1.00 90.12 78 ASP A CA 1
ATOM 617 C C . ASP A 1 78 ? -5.408 -10.526 -6.873 1.00 90.12 78 ASP A C 1
ATOM 619 O O . ASP A 1 78 ? -4.681 -9.566 -7.148 1.00 90.12 78 ASP A O 1
ATOM 623 N N . TYR A 1 79 ? -5.542 -10.954 -5.615 1.00 94.56 79 TYR A N 1
ATOM 624 C CA . TYR A 1 79 ? -4.921 -10.270 -4.481 1.00 94.56 79 TYR A CA 1
ATOM 625 C C . TYR A 1 79 ? -3.390 -10.331 -4.487 1.00 94.56 79 TYR A C 1
ATOM 627 O O . TYR A 1 79 ? -2.744 -9.418 -3.967 1.00 94.56 79 TYR A O 1
ATOM 635 N N . LEU A 1 80 ? -2.783 -11.378 -5.054 1.00 89.06 80 LEU A N 1
ATOM 636 C CA . LEU A 1 80 ? -1.328 -11.486 -5.150 1.00 89.06 80 LEU A CA 1
ATOM 637 C C . LEU A 1 80 ? -0.780 -10.562 -6.234 1.00 89.06 80 LEU A C 1
ATOM 639 O O . LEU A 1 80 ? 0.271 -9.947 -6.024 1.00 89.06 80 LEU A O 1
ATOM 643 N N . LEU A 1 81 ? -1.505 -10.412 -7.343 1.00 90.12 81 LEU A N 1
ATOM 644 C CA . LEU A 1 81 ? -1.159 -9.451 -8.385 1.00 90.12 81 LEU A CA 1
ATOM 645 C C . LEU A 1 81 ? -1.269 -8.015 -7.855 1.00 90.12 81 LEU A C 1
ATOM 647 O O . LEU A 1 81 ? -0.306 -7.251 -7.914 1.00 90.12 81 LEU A O 1
ATOM 651 N N . GLN A 1 82 ? -2.380 -7.682 -7.196 1.00 97.00 82 GLN A N 1
ATOM 652 C CA . GLN A 1 82 ? -2.564 -6.391 -6.524 1.00 97.00 82 GLN A CA 1
ATOM 653 C C . GLN A 1 82 ? -1.503 -6.137 -5.449 1.00 97.00 82 GLN A C 1
ATOM 655 O O . GLN A 1 82 ? -1.013 -5.015 -5.296 1.00 97.00 82 GLN A O 1
ATOM 660 N N . ARG A 1 83 ? -1.097 -7.179 -4.709 1.00 96.56 83 ARG A N 1
ATOM 661 C CA . ARG A 1 83 ? -0.022 -7.085 -3.714 1.00 96.56 83 ARG A CA 1
ATOM 662 C C . ARG A 1 83 ? 1.300 -6.698 -4.367 1.00 96.56 83 ARG A C 1
ATOM 664 O O . ARG A 1 83 ? 2.028 -5.895 -3.773 1.00 96.56 83 ARG A O 1
ATOM 671 N N . ALA A 1 84 ? 1.617 -7.281 -5.523 1.00 91.44 84 ALA A N 1
ATOM 672 C CA . ALA A 1 84 ? 2.815 -6.954 -6.285 1.00 91.44 84 ALA A CA 1
ATOM 673 C C . ALA A 1 84 ? 2.778 -5.494 -6.755 1.00 91.44 84 ALA A C 1
ATOM 675 O O . ALA A 1 84 ? 3.746 -4.772 -6.527 1.00 91.44 84 ALA A O 1
ATOM 676 N N . VAL A 1 85 ? 1.634 -5.035 -7.279 1.00 97.12 85 VAL A N 1
ATOM 677 C CA . VAL A 1 85 ? 1.418 -3.637 -7.691 1.00 97.12 85 VAL A CA 1
ATOM 678 C C . VAL A 1 85 ? 1.706 -2.665 -6.542 1.00 97.12 85 VAL A C 1
ATOM 680 O O . VAL A 1 85 ? 2.532 -1.763 -6.682 1.00 97.12 85 VAL A O 1
ATOM 683 N N . VAL A 1 86 ? 1.079 -2.855 -5.373 1.00 98.25 86 VAL A N 1
ATOM 684 C CA . VAL A 1 86 ? 1.244 -1.906 -4.255 1.00 98.25 86 VAL A CA 1
ATOM 685 C C . VAL A 1 86 ? 2.644 -1.940 -3.642 1.00 98.25 86 VAL A C 1
ATOM 687 O O . VAL A 1 86 ? 3.096 -0.913 -3.147 1.00 98.25 86 VAL A O 1
ATOM 690 N N . ALA A 1 87 ? 3.353 -3.078 -3.672 1.00 96.19 87 ALA A N 1
ATOM 691 C CA . ALA A 1 87 ? 4.761 -3.112 -3.256 1.00 96.19 87 ALA A CA 1
ATOM 692 C C . ALA A 1 87 ? 5.680 -2.439 -4.274 1.00 96.19 87 ALA A C 1
ATOM 694 O O . ALA A 1 87 ? 6.532 -1.654 -3.873 1.00 96.19 87 ALA A O 1
ATOM 695 N N . GLY A 1 88 ? 5.511 -2.749 -5.562 1.00 94.19 88 GLY A N 1
ATOM 696 C CA . GLY A 1 88 ? 6.360 -2.219 -6.625 1.00 94.19 88 GLY A CA 1
ATOM 697 C C . GLY A 1 88 ? 6.295 -0.695 -6.704 1.00 94.19 88 GLY A C 1
ATOM 698 O O . GLY A 1 88 ? 7.317 -0.040 -6.854 1.00 94.19 88 GLY A O 1
ATOM 699 N N . LEU A 1 89 ? 5.111 -0.114 -6.491 1.00 97.69 89 LEU A N 1
ATOM 700 C CA . LEU A 1 89 ? 4.932 1.341 -6.453 1.00 97.69 89 LEU A CA 1
ATOM 701 C C . LEU A 1 89 ? 5.469 2.001 -5.173 1.00 97.69 89 LEU A C 1
ATOM 703 O O . LEU A 1 89 ? 5.741 3.199 -5.169 1.00 97.69 89 LEU A O 1
ATOM 707 N N . ALA A 1 90 ? 5.606 1.253 -4.076 1.00 97.25 90 ALA A N 1
ATOM 708 C CA . ALA A 1 90 ? 6.008 1.781 -2.772 1.00 97.25 90 ALA A CA 1
ATOM 709 C C . ALA A 1 90 ? 7.530 1.911 -2.622 1.00 97.25 90 ALA 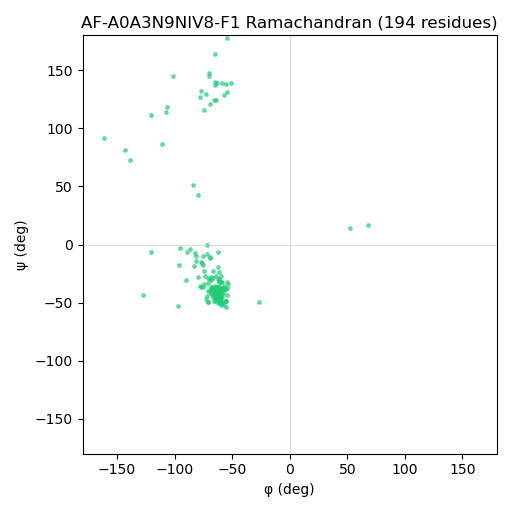A C 1
ATOM 711 O O . ALA A 1 90 ? 8.107 1.472 -1.624 1.00 97.25 90 ALA A O 1
ATOM 712 N N . GLU A 1 91 ? 8.160 2.559 -3.598 1.00 95.56 91 GLU A N 1
ATOM 713 C CA . GLU A 1 91 ? 9.592 2.845 -3.637 1.00 95.56 91 GLU A CA 1
ATOM 714 C C . GLU A 1 91 ? 9.850 4.342 -3.372 1.00 95.56 91 GLU A C 1
ATOM 716 O O . GLU A 1 91 ? 9.394 5.188 -4.148 1.00 95.56 91 GLU A O 1
ATOM 721 N N . PRO A 1 92 ? 10.569 4.712 -2.291 1.00 95.38 92 PRO A N 1
ATOM 722 C CA . PRO A 1 92 ? 10.841 6.108 -1.952 1.00 95.38 92 PRO A CA 1
ATOM 723 C C . PRO A 1 92 ? 11.470 6.938 -3.075 1.00 95.38 92 PRO A C 1
ATOM 725 O O . PRO A 1 92 ? 11.184 8.133 -3.167 1.00 95.38 92 PRO A O 1
ATOM 728 N N . ALA A 1 93 ? 12.314 6.344 -3.927 1.00 95.12 93 ALA A N 1
ATOM 729 C CA . ALA A 1 93 ? 12.906 7.063 -5.054 1.00 95.12 93 ALA A CA 1
ATOM 730 C C . ALA A 1 93 ? 11.848 7.573 -6.050 1.00 95.12 93 ALA A C 1
ATOM 732 O O . ALA A 1 93 ? 11.972 8.700 -6.530 1.00 95.12 93 ALA A O 1
ATOM 733 N N . LEU A 1 94 ? 10.781 6.798 -6.285 1.00 95.19 94 LEU A N 1
ATOM 734 C CA . LEU A 1 94 ? 9.682 7.167 -7.184 1.00 95.19 94 LEU A CA 1
ATOM 735 C C . LEU A 1 94 ? 8.856 8.338 -6.638 1.00 95.19 94 LEU A C 1
ATOM 737 O O . LEU A 1 94 ? 8.356 9.157 -7.402 1.00 95.19 94 LEU A O 1
ATOM 741 N N . MET A 1 95 ? 8.753 8.466 -5.312 1.00 97.06 95 MET A N 1
ATOM 742 C CA . MET A 1 95 ? 7.929 9.489 -4.652 1.00 97.06 95 MET A CA 1
ATOM 743 C C . MET A 1 95 ? 8.487 10.912 -4.764 1.00 97.06 95 MET A C 1
ATOM 745 O O . MET A 1 95 ? 7.877 11.855 -4.271 1.00 97.06 95 MET A O 1
ATOM 749 N N . LYS A 1 96 ? 9.635 11.085 -5.424 1.00 95.50 96 LYS A N 1
ATOM 750 C CA . LYS A 1 96 ? 10.179 12.396 -5.802 1.00 95.50 96 LYS A CA 1
ATOM 751 C C . LYS A 1 96 ? 9.466 13.001 -7.018 1.00 95.50 96 LYS A C 1
ATOM 753 O O . LYS A 1 96 ? 9.630 14.190 -7.278 1.00 95.50 96 LYS A O 1
ATOM 758 N N . HIS A 1 97 ? 8.695 12.195 -7.748 1.00 96.44 97 HIS A N 1
ATOM 759 C CA . HIS A 1 97 ? 7.961 12.585 -8.947 1.00 96.44 97 HIS A CA 1
ATOM 760 C C . HIS A 1 97 ? 6.464 12.664 -8.623 1.00 96.44 97 HIS A C 1
ATOM 762 O O . HIS A 1 97 ? 5.842 11.661 -8.271 1.00 96.44 97 HIS A O 1
ATOM 768 N N . LEU A 1 98 ? 5.895 13.872 -8.684 1.00 96.25 98 LEU A N 1
ATOM 769 C CA . LEU A 1 98 ? 4.519 14.134 -8.245 1.00 96.25 98 LEU A CA 1
ATOM 770 C C . LEU A 1 98 ? 3.481 13.376 -9.084 1.00 96.25 98 LEU A C 1
ATOM 772 O O . LEU A 1 98 ? 2.530 12.828 -8.535 1.00 96.25 98 LEU A O 1
ATOM 776 N N . ASP A 1 99 ? 3.680 13.319 -10.396 1.00 96.62 99 ASP A N 1
ATOM 777 C CA . ASP A 1 99 ? 2.846 12.582 -11.348 1.00 96.62 99 ASP A CA 1
ATOM 778 C C . ASP A 1 99 ? 2.812 11.079 -11.031 1.00 96.62 99 ASP A C 1
ATOM 780 O O . ASP A 1 99 ? 1.734 10.485 -10.933 1.00 96.62 99 ASP A O 1
ATOM 784 N N . ILE A 1 100 ? 3.978 10.479 -10.766 1.00 97.69 100 ILE A N 1
ATOM 785 C CA . ILE A 1 100 ? 4.081 9.073 -10.354 1.00 97.69 100 ILE A CA 1
ATOM 786 C C . ILE A 1 100 ? 3.403 8.864 -8.997 1.00 97.69 100 ILE A C 1
ATOM 788 O O . ILE A 1 100 ? 2.656 7.900 -8.825 1.00 97.69 100 ILE A O 1
ATOM 792 N N . ALA A 1 101 ? 3.621 9.760 -8.031 1.00 98.12 101 ALA A N 1
ATOM 793 C CA . ALA A 1 101 ? 3.013 9.653 -6.707 1.00 98.12 101 ALA A CA 1
ATOM 794 C C . ALA A 1 101 ? 1.478 9.749 -6.757 1.00 98.12 101 ALA A C 1
ATOM 796 O O . ALA A 1 101 ? 0.790 8.983 -6.079 1.00 98.12 101 ALA A O 1
ATOM 797 N N . GLN A 1 102 ? 0.930 10.642 -7.585 1.00 98.19 102 GLN A N 1
ATOM 798 C CA . GLN A 1 102 ? -0.512 10.772 -7.811 1.00 98.19 102 GLN A CA 1
ATOM 799 C C . GLN A 1 102 ? -1.093 9.523 -8.484 1.00 98.19 102 GLN A C 1
ATOM 801 O O . GLN A 1 102 ? -2.098 8.984 -8.014 1.00 98.19 102 GLN A O 1
ATOM 806 N N . ALA A 1 103 ? -0.436 9.004 -9.525 1.00 98.25 103 ALA A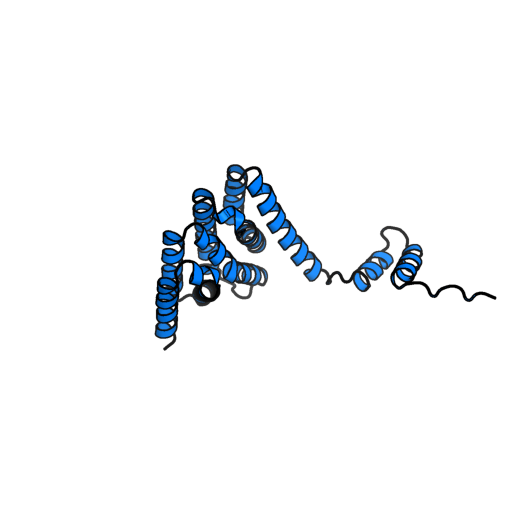 N 1
ATOM 807 C CA . ALA A 1 103 ? -0.854 7.765 -10.180 1.00 98.25 103 ALA A CA 1
ATOM 808 C C . ALA A 1 103 ? -0.816 6.572 -9.209 1.00 98.25 103 ALA A C 1
ATOM 810 O O . ALA A 1 103 ? -1.772 5.796 -9.118 1.00 98.25 103 ALA A O 1
ATOM 811 N N . ALA A 1 104 ? 0.251 6.458 -8.415 1.00 98.50 104 ALA A N 1
ATOM 812 C CA . ALA A 1 104 ? 0.384 5.417 -7.408 1.00 98.50 104 ALA A CA 1
ATOM 813 C C . ALA A 1 104 ? -0.697 5.524 -6.323 1.00 98.50 104 ALA A C 1
ATOM 815 O O . ALA A 1 104 ? -1.238 4.498 -5.896 1.00 98.50 104 ALA A O 1
ATOM 816 N N . LEU A 1 105 ? -1.055 6.742 -5.899 1.00 98.75 105 LEU A N 1
ATOM 817 C CA . LEU A 1 105 ? -2.135 6.975 -4.942 1.00 98.75 105 LEU A CA 1
ATOM 818 C C . LEU A 1 105 ? -3.496 6.579 -5.525 1.00 98.75 105 LEU A C 1
ATOM 820 O O . LEU A 1 105 ? -4.277 5.925 -4.834 1.00 98.75 105 LEU A O 1
ATOM 824 N N . ALA A 1 106 ? -3.767 6.902 -6.791 1.00 98.62 106 ALA A N 1
ATOM 825 C CA . ALA A 1 106 ? -4.994 6.498 -7.477 1.00 98.62 106 ALA A CA 1
ATOM 826 C C . ALA A 1 106 ? -5.132 4.965 -7.566 1.00 98.62 106 ALA A C 1
ATOM 828 O O . ALA A 1 106 ? -6.193 4.415 -7.256 1.00 98.62 106 ALA A O 1
ATOM 829 N N . ILE A 1 107 ? -4.044 4.260 -7.895 1.00 98.62 107 ILE A N 1
ATOM 830 C CA . ILE A 1 107 ? -4.004 2.789 -7.901 1.00 98.62 107 ILE A CA 1
ATOM 831 C C . ILE A 1 107 ? -4.246 2.228 -6.490 1.00 98.62 107 ILE A C 1
ATOM 833 O O . ILE A 1 107 ? -5.061 1.321 -6.312 1.00 98.62 107 ILE A O 1
ATOM 837 N N . HIS A 1 108 ? -3.609 2.796 -5.460 1.00 98.69 108 HIS A N 1
ATOM 838 C CA . HIS A 1 108 ? -3.839 2.383 -4.071 1.00 98.69 108 HIS A CA 1
ATOM 839 C C . HIS A 1 108 ? -5.294 2.598 -3.639 1.00 98.69 108 HIS A C 1
ATOM 841 O O . HIS A 1 108 ? -5.877 1.714 -3.011 1.00 98.69 108 HIS A O 1
ATOM 847 N N . LYS A 1 109 ? -5.903 3.738 -3.994 1.00 98.69 109 LYS A N 1
ATOM 848 C CA . LYS A 1 109 ? -7.322 4.034 -3.739 1.00 98.69 109 LYS A CA 1
ATOM 849 C C . LYS A 1 109 ? -8.231 2.956 -4.325 1.00 98.69 109 LYS A C 1
ATOM 851 O O . LYS A 1 109 ? -9.093 2.420 -3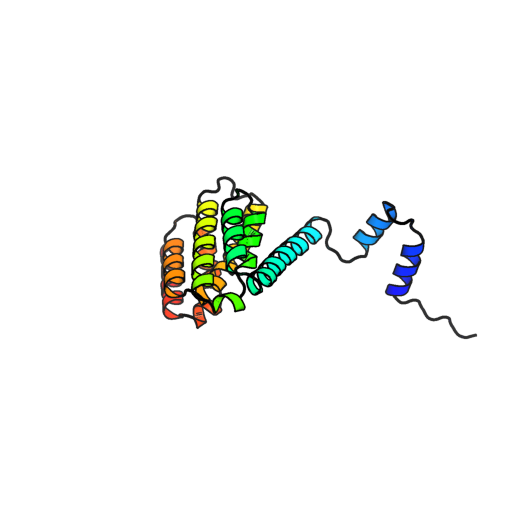.629 1.00 98.69 109 LYS A O 1
ATOM 856 N N . LYS A 1 110 ? -7.991 2.595 -5.585 1.00 98.50 110 LYS A N 1
ATOM 857 C CA . LYS A 1 110 ? -8.737 1.557 -6.304 1.00 98.50 110 LYS A CA 1
ATOM 858 C C . LYS A 1 110 ? -8.642 0.194 -5.617 1.00 98.50 110 LYS A C 1
ATOM 860 O O . LYS A 1 110 ? -9.673 -0.412 -5.336 1.00 98.50 110 LYS A O 1
ATOM 865 N N . ILE A 1 111 ? -7.433 -0.255 -5.284 1.00 98.62 111 ILE A N 1
ATOM 866 C CA . ILE A 1 111 ? -7.214 -1.551 -4.626 1.00 98.62 111 ILE A CA 1
ATOM 867 C C . ILE A 1 111 ? -7.828 -1.566 -3.218 1.00 98.62 111 ILE A C 1
ATOM 869 O O . ILE A 1 111 ? -8.498 -2.524 -2.843 1.00 98.62 111 ILE A O 1
ATOM 873 N N . ILE A 1 112 ? -7.679 -0.488 -2.440 1.00 98.56 112 ILE A N 1
ATOM 874 C CA . ILE A 1 112 ? -8.286 -0.381 -1.102 1.00 98.56 112 ILE A CA 1
ATOM 875 C C . ILE A 1 112 ? -9.820 -0.442 -1.183 1.00 98.56 112 ILE A C 1
ATOM 877 O O . ILE A 1 112 ? -10.441 -1.095 -0.345 1.00 98.56 112 ILE A O 1
ATOM 881 N N . ARG A 1 113 ? -10.437 0.160 -2.208 1.00 97.94 113 ARG A N 1
ATOM 882 C CA . ARG A 1 113 ? -11.883 0.039 -2.452 1.00 97.94 113 ARG A CA 1
ATOM 883 C C . ARG A 1 113 ? -12.299 -1.405 -2.743 1.00 97.94 113 ARG A C 1
ATOM 885 O O . ARG A 1 113 ? -13.333 -1.848 -2.255 1.00 97.94 113 ARG A O 1
ATOM 892 N N . GLN A 1 114 ? -11.504 -2.156 -3.500 1.00 97.25 114 GLN A N 1
ATOM 893 C CA . GLN A 1 114 ? -11.785 -3.573 -3.747 1.00 97.25 114 GLN A CA 1
ATOM 894 C C . GLN A 1 114 ? -11.644 -4.416 -2.471 1.00 97.25 114 GLN A C 1
ATOM 896 O O . GLN A 1 114 ? -12.488 -5.271 -2.209 1.00 97.25 114 GLN A O 1
ATOM 901 N N . VAL A 1 115 ? -10.645 -4.120 -1.630 1.00 97.50 115 VAL A N 1
ATOM 902 C CA . VAL A 1 115 ? -10.491 -4.726 -0.295 1.00 97.50 115 VAL A CA 1
ATOM 903 C C . VAL A 1 115 ? -11.705 -4.436 0.595 1.00 97.50 115 VAL A C 1
ATOM 905 O O . VAL A 1 115 ? -12.165 -5.337 1.292 1.00 97.50 115 VAL A O 1
ATOM 908 N N . GLU A 1 116 ? -12.243 -3.213 0.567 1.00 97.00 116 GLU A N 1
ATOM 909 C CA . GLU A 1 116 ? -13.466 -2.835 1.300 1.00 97.00 116 GLU A CA 1
ATOM 910 C C . GLU A 1 116 ? -14.692 -3.645 0.839 1.00 97.00 116 GLU A C 1
ATOM 912 O O . GLU A 1 116 ? -15.578 -3.942 1.637 1.00 97.00 116 GLU A O 1
ATOM 917 N N . MET A 1 117 ? -14.740 -4.033 -0.438 1.00 95.81 117 MET A N 1
ATOM 918 C CA . MET A 1 117 ? -15.839 -4.802 -1.036 1.00 95.81 117 MET A CA 1
ATOM 919 C C . MET A 1 117 ? -15.655 -6.327 -0.943 1.00 95.81 117 MET A C 1
ATOM 921 O O . MET A 1 117 ? -16.556 -7.082 -1.328 1.00 95.81 117 MET A O 1
ATOM 925 N N . ALA A 1 118 ? -14.504 -6.805 -0.463 1.00 95.44 118 ALA A N 1
ATOM 926 C CA . ALA A 1 118 ? -14.204 -8.228 -0.398 1.00 95.44 118 ALA A CA 1
ATOM 927 C C . ALA A 1 118 ? -15.152 -8.958 0.570 1.00 95.44 118 ALA A C 1
ATOM 929 O O . ALA A 1 118 ? -15.430 -8.499 1.672 1.00 95.44 118 ALA A O 1
ATOM 930 N N . LYS A 1 119 ? -15.641 -10.140 0.174 1.00 92.00 119 LYS A N 1
ATOM 931 C CA . LYS A 1 119 ? -16.598 -10.920 0.986 1.00 92.00 119 LYS A CA 1
ATOM 932 C C . LYS A 1 119 ? -15.926 -11.901 1.946 1.00 92.00 119 LYS A C 1
ATOM 934 O O . LYS A 1 119 ? -16.478 -12.213 2.998 1.00 92.00 119 LYS A O 1
ATOM 939 N N . ASN A 1 120 ? -14.751 -12.416 1.580 1.00 92.62 120 ASN A N 1
ATOM 940 C CA . ASN A 1 120 ? -14.023 -13.408 2.367 1.00 92.62 120 ASN A CA 1
ATOM 941 C C . ASN A 1 120 ? -12.750 -12.811 2.971 1.00 92.62 120 ASN A C 1
ATOM 943 O O . ASN A 1 120 ? -11.656 -12.964 2.438 1.00 92.62 120 ASN A O 1
ATOM 947 N N . PHE A 1 121 ? -12.878 -12.188 4.138 1.00 89.62 121 PHE A N 1
ATOM 948 C CA . PHE A 1 121 ? -11.731 -11.605 4.835 1.00 89.62 121 PHE A CA 1
ATOM 949 C C . PHE A 1 121 ? -10.744 -12.634 5.400 1.00 89.62 121 PHE A C 1
ATOM 951 O O . PHE A 1 121 ? -9.662 -12.247 5.825 1.00 89.62 121 PHE A O 1
ATOM 958 N N . LYS A 1 122 ? -11.081 -13.930 5.435 1.00 90.62 122 LYS A N 1
ATOM 959 C CA . LYS A 1 122 ? -10.157 -14.989 5.885 1.00 90.62 122 LYS A CA 1
ATOM 960 C C . LYS A 1 122 ? -9.262 -15.513 4.762 1.00 90.62 122 LYS A C 1
ATOM 962 O O . LYS A 1 122 ? -8.414 -16.361 5.027 1.00 90.62 122 LYS A O 1
ATOM 967 N N . ASP A 1 123 ? -9.459 -15.033 3.537 1.00 92.62 123 ASP A N 1
ATOM 968 C CA . ASP A 1 123 ? -8.620 -15.377 2.399 1.00 92.62 123 ASP A CA 1
ATOM 969 C C . ASP A 1 123 ? -7.149 -15.021 2.679 1.00 92.62 123 ASP A C 1
ATOM 971 O O . ASP A 1 123 ? -6.827 -13.913 3.122 1.00 92.62 123 ASP A O 1
ATOM 975 N N . ALA A 1 124 ? -6.258 -15.993 2.477 1.00 91.19 124 ALA A N 1
ATOM 976 C CA . ALA A 1 124 ? -4.848 -15.852 2.814 1.00 91.19 124 ALA A CA 1
ATOM 977 C C . ALA A 1 124 ? -4.149 -14.810 1.931 1.00 91.19 124 ALA A C 1
ATOM 979 O O . ALA A 1 124 ? -3.314 -14.053 2.431 1.00 91.19 124 ALA A O 1
ATOM 980 N N . ASP A 1 125 ? -4.514 -14.732 0.654 1.00 91.19 125 ASP A N 1
ATOM 981 C CA . ASP A 1 125 ? -3.892 -13.826 -0.306 1.00 91.19 125 ASP A CA 1
ATOM 982 C C . ASP A 1 125 ? -4.405 -12.398 -0.103 1.00 91.19 125 ASP A C 1
ATOM 984 O O . ASP A 1 125 ? -3.615 -11.449 -0.111 1.00 91.19 125 ASP A O 1
ATOM 988 N N . LEU A 1 126 ? -5.689 -12.240 0.241 1.00 95.81 126 LEU A N 1
ATOM 989 C CA . LEU A 1 126 ? -6.222 -10.956 0.704 1.00 95.81 126 LEU A CA 1
ATOM 990 C C . LEU A 1 126 ? -5.495 -10.465 1.962 1.00 95.81 126 LEU A C 1
ATOM 992 O O . LEU A 1 126 ? -5.142 -9.291 2.056 1.00 95.81 126 LEU A O 1
ATOM 996 N N . GLN A 1 127 ? -5.241 -11.338 2.944 1.00 95.62 127 GLN A N 1
ATOM 997 C CA . GLN A 1 127 ? -4.503 -10.937 4.148 1.00 95.62 127 GLN A CA 1
ATOM 998 C C . GLN A 1 127 ? -3.070 -10.498 3.823 1.00 95.62 127 GLN A C 1
ATOM 1000 O O . GLN A 1 127 ? -2.591 -9.523 4.409 1.00 95.62 127 GLN A O 1
ATOM 1005 N N . VAL A 1 128 ? -2.412 -11.152 2.861 1.00 93.50 128 VAL A N 1
ATOM 1006 C CA . VAL A 1 128 ? -1.093 -10.738 2.359 1.00 93.50 128 VAL A CA 1
ATOM 1007 C C . VAL A 1 128 ? -1.165 -9.352 1.707 1.00 93.50 128 VAL A C 1
ATOM 1009 O O . VAL A 1 128 ? -0.328 -8.499 2.017 1.00 93.50 128 VAL A O 1
ATOM 1012 N N . LEU A 1 129 ? -2.167 -9.092 0.860 1.00 96.88 129 LEU A N 1
ATOM 1013 C CA . LEU A 1 129 ? -2.413 -7.771 0.272 1.00 96.88 129 LEU A CA 1
ATOM 1014 C C . LEU A 1 129 ? -2.613 -6.700 1.348 1.00 96.88 129 LEU A C 1
ATOM 1016 O O . LEU A 1 129 ? -1.919 -5.682 1.342 1.00 96.88 129 LEU A O 1
ATOM 1020 N N . VAL A 1 130 ? -3.514 -6.941 2.304 1.00 98.25 130 VAL A N 1
ATOM 1021 C CA . VAL A 1 130 ? -3.800 -5.985 3.381 1.00 98.25 130 VAL A CA 1
ATOM 1022 C C . VAL A 1 130 ? -2.552 -5.705 4.216 1.00 98.25 130 VAL A C 1
ATOM 1024 O O . VAL A 1 130 ? -2.310 -4.556 4.579 1.00 98.25 130 VAL A O 1
ATOM 1027 N N . GLN A 1 131 ? -1.734 -6.721 4.502 1.00 96.69 131 GLN A N 1
ATOM 1028 C CA . GLN A 1 131 ? -0.465 -6.524 5.201 1.00 96.69 131 GLN A CA 1
ATOM 1029 C C . GLN A 1 131 ? 0.475 -5.591 4.423 1.00 96.69 131 GLN A C 1
ATOM 1031 O O . GLN A 1 131 ? 1.109 -4.730 5.033 1.00 96.69 131 GLN A O 1
ATOM 1036 N N . GLY A 1 132 ? 0.535 -5.722 3.094 1.00 97.38 132 GLY A N 1
ATOM 1037 C CA . GLY A 1 132 ? 1.241 -4.774 2.232 1.00 97.38 132 GLY A CA 1
ATOM 1038 C C . GLY A 1 132 ? 0.676 -3.357 2.358 1.00 97.38 132 GLY A C 1
ATOM 1039 O O . GLY A 1 132 ? 1.411 -2.424 2.680 1.00 97.38 132 GLY A O 1
ATOM 1040 N N . LEU A 1 133 ? -0.642 -3.205 2.206 1.00 98.62 133 LEU A N 1
ATOM 1041 C CA . LEU A 1 133 ? -1.338 -1.914 2.280 1.00 98.62 133 LEU A CA 1
ATOM 1042 C C . LEU A 1 133 ? -1.151 -1.193 3.622 1.00 98.62 133 LEU A C 1
ATOM 1044 O O . LEU A 1 133 ? -1.072 0.032 3.637 1.00 98.62 133 LEU A O 1
ATOM 1048 N N . CYS A 1 134 ? -1.008 -1.919 4.736 1.00 98.62 134 CYS A N 1
ATOM 1049 C CA . CYS A 1 134 ? -0.671 -1.369 6.060 1.00 98.62 134 CYS A CA 1
ATOM 1050 C C . CYS A 1 134 ? 0.709 -0.675 6.130 1.00 98.62 134 CYS A C 1
ATOM 1052 O O . CYS A 1 134 ? 1.068 -0.095 7.160 1.00 98.62 134 CYS A O 1
ATOM 1054 N N . TYR A 1 135 ? 1.509 -0.753 5.067 1.00 98.31 135 TYR A N 1
ATOM 1055 C CA . TYR A 1 135 ? 2.820 -0.123 4.972 1.00 98.31 135 TYR A CA 1
ATOM 1056 C C . TYR A 1 135 ? 2.975 0.748 3.721 1.00 98.31 135 TYR A C 1
ATOM 1058 O O . TYR A 1 135 ? 3.527 1.848 3.819 1.00 98.31 135 TYR A O 1
ATOM 1066 N N . THR A 1 136 ? 2.524 0.273 2.558 1.00 98.56 136 THR A N 1
ATOM 1067 C CA . THR A 1 136 ? 2.826 0.893 1.257 1.00 98.56 136 THR A CA 1
ATOM 1068 C C . THR A 1 136 ? 2.211 2.279 1.112 1.00 98.56 136 THR A C 1
ATOM 1070 O O . THR A 1 136 ? 2.892 3.195 0.656 1.00 98.56 136 THR A O 1
ATOM 1073 N N . LEU A 1 137 ? 0.980 2.481 1.593 1.00 98.56 137 LEU A N 1
ATOM 1074 C CA . LEU A 1 137 ? 0.282 3.764 1.480 1.00 98.56 137 LEU A CA 1
ATOM 1075 C C . LEU A 1 137 ? 1.082 4.912 2.122 1.00 98.56 137 LEU A C 1
ATOM 1077 O O . LEU A 1 137 ? 1.172 5.991 1.552 1.00 98.56 137 LEU A O 1
ATOM 1081 N N . SER A 1 138 ? 1.738 4.677 3.260 1.00 98.62 138 SER A N 1
ATOM 1082 C CA . SER A 1 138 ? 2.578 5.690 3.909 1.00 98.62 138 SER A CA 1
ATOM 1083 C C . SER A 1 138 ? 3.789 6.107 3.073 1.00 98.62 138 SER A C 1
ATOM 1085 O O . SER A 1 138 ? 4.270 7.218 3.264 1.00 98.62 138 SER A O 1
ATOM 1087 N N . VAL A 1 139 ? 4.307 5.232 2.196 1.00 98.62 139 VAL A N 1
ATOM 1088 C CA . VAL A 1 139 ? 5.354 5.593 1.224 1.00 98.62 139 VAL A CA 1
ATOM 1089 C C . VAL A 1 139 ? 4.745 6.495 0.164 1.00 98.62 139 VAL A C 1
ATOM 1091 O O . VAL A 1 139 ? 5.255 7.579 -0.066 1.00 98.62 139 VAL A O 1
ATOM 1094 N N . ILE A 1 140 ? 3.607 6.100 -0.409 1.00 98.44 140 ILE A N 1
ATOM 1095 C CA . ILE A 1 140 ? 2.967 6.859 -1.489 1.00 98.44 140 ILE A CA 1
ATOM 1096 C C . ILE A 1 140 ? 2.641 8.299 -1.080 1.00 98.44 140 ILE A C 1
ATOM 1098 O O . ILE A 1 140 ? 2.894 9.253 -1.815 1.00 98.44 140 ILE A O 1
ATOM 1102 N N . ILE A 1 141 ? 2.145 8.473 0.144 1.00 98.62 141 ILE A N 1
ATOM 1103 C CA . ILE A 1 141 ? 1.779 9.786 0.686 1.00 98.62 141 ILE A CA 1
ATOM 1104 C C . ILE A 1 141 ? 2.987 10.732 0.777 1.00 98.62 141 ILE A C 1
ATOM 1106 O O . ILE A 1 141 ? 2.793 11.943 0.719 1.00 98.62 141 ILE A O 1
ATOM 1110 N N . THR A 1 142 ? 4.232 10.239 0.856 1.00 98.44 142 THR A N 1
ATOM 1111 C CA . THR A 1 142 ? 5.397 11.142 0.880 1.00 98.44 142 THR A CA 1
ATOM 1112 C C . THR A 1 142 ? 5.596 11.904 -0.426 1.00 98.44 142 THR A C 1
ATOM 1114 O O . THR A 1 142 ? 6.230 12.952 -0.393 1.00 98.44 142 THR A O 1
ATOM 1117 N N . GLY A 1 143 ? 5.065 11.402 -1.548 1.00 97.31 143 GLY A N 1
ATOM 1118 C CA . GLY A 1 143 ? 5.119 12.081 -2.847 1.00 97.31 143 GLY A CA 1
ATOM 1119 C C . GLY A 1 143 ? 3.867 12.893 -3.201 1.00 97.31 143 GLY A C 1
ATOM 1120 O O . GLY A 1 143 ? 3.932 13.764 -4.060 1.00 97.31 143 GLY A O 1
ATOM 1121 N N . SER A 1 144 ? 2.734 12.649 -2.530 1.00 96.19 144 SER A N 1
ATOM 1122 C CA . SER A 1 144 ? 1.482 13.408 -2.695 1.00 96.19 144 SER A CA 1
ATOM 1123 C C . SER A 1 144 ? 0.838 13.658 -1.327 1.00 96.19 144 SER A C 1
ATOM 1125 O O . SER A 1 144 ? -0.138 13.014 -0.937 1.00 96.19 144 SER A O 1
ATOM 1127 N N . ALA A 1 145 ? 1.442 14.560 -0.547 1.00 96.75 145 ALA A N 1
ATOM 1128 C CA . ALA A 1 145 ? 1.102 14.749 0.863 1.00 96.75 145 ALA A CA 1
ATOM 1129 C C . ALA A 1 145 ? -0.348 15.213 1.068 1.00 96.75 145 ALA A C 1
ATOM 1131 O O . ALA A 1 145 ? -1.083 14.616 1.856 1.00 96.75 145 ALA A O 1
ATOM 1132 N N . ASP A 1 146 ? -0.780 16.255 0.356 1.00 96.44 146 ASP A N 1
ATOM 1133 C CA . ASP A 1 146 ? -2.093 16.861 0.588 1.00 96.44 146 ASP A CA 1
ATOM 1134 C C . ASP A 1 146 ? -3.246 15.928 0.242 1.00 96.44 146 ASP A C 1
ATOM 1136 O O . ASP A 1 146 ? -4.142 15.714 1.070 1.00 96.44 146 ASP A O 1
ATOM 1140 N N . GLU A 1 147 ? -3.192 15.320 -0.941 1.00 98.12 147 GLU A N 1
ATOM 1141 C CA . GLU A 1 147 ? -4.177 14.334 -1.374 1.00 98.12 147 GLU A CA 1
ATOM 1142 C C . GLU A 1 147 ? -4.103 13.071 -0.508 1.00 98.12 147 GLU A C 1
ATOM 1144 O O . GLU A 1 147 ? -5.126 12.537 -0.075 1.00 98.12 147 GLU A O 1
ATOM 1149 N N . GLY A 1 148 ? -2.888 12.620 -0.203 1.00 98.38 148 GLY A N 1
ATOM 1150 C CA . GLY A 1 148 ? -2.625 11.410 0.557 1.00 98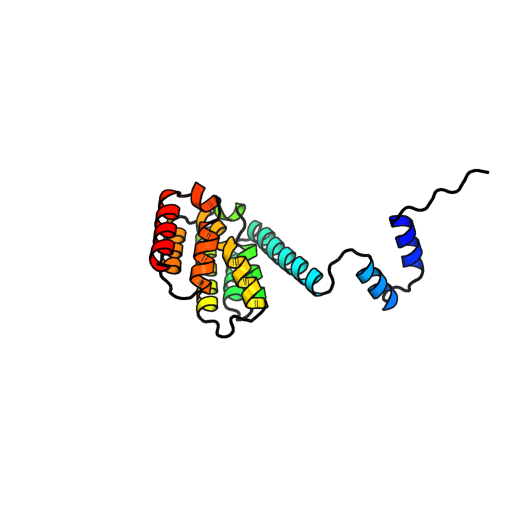.38 148 GLY A CA 1
ATOM 1151 C C . GLY A 1 148 ? -3.168 11.447 1.982 1.00 98.38 148 GLY A C 1
ATOM 1152 O O . GLY A 1 148 ? -3.838 10.513 2.425 1.00 98.38 148 GLY A O 1
ATOM 1153 N N . PHE A 1 149 ? -2.938 12.540 2.707 1.00 98.69 149 PHE A N 1
ATOM 1154 C CA . PHE A 1 149 ? -3.511 12.713 4.040 1.00 98.69 149 PHE A CA 1
ATOM 1155 C C . PHE A 1 149 ? -5.026 12.951 4.004 1.00 98.69 149 PHE A C 1
ATOM 1157 O O . PHE A 1 149 ? -5.714 12.501 4.918 1.00 98.69 149 PHE A O 1
ATOM 1164 N N . SER A 1 150 ? -5.554 13.623 2.973 1.00 98.56 150 SER A N 1
ATOM 1165 C CA . SER A 1 150 ? -7.011 13.762 2.798 1.00 98.56 150 SER A CA 1
ATOM 1166 C C . SER A 1 150 ? -7.664 12.392 2.617 1.00 98.56 150 SER A C 1
ATOM 1168 O O . SER A 1 150 ? -8.699 12.101 3.210 1.00 98.56 150 SER A O 1
ATOM 1170 N N . TYR A 1 151 ? -7.001 11.503 1.876 1.00 98.69 151 TYR A N 1
ATOM 1171 C CA . TYR A 1 151 ? -7.444 10.124 1.737 1.00 98.69 151 TYR A CA 1
ATOM 1172 C C . TYR A 1 151 ? -7.303 9.317 3.037 1.00 98.69 151 TYR A C 1
ATOM 1174 O O . TYR A 1 151 ? -8.213 8.574 3.389 1.00 98.69 151 TYR A O 1
ATOM 1182 N N . LEU A 1 152 ? -6.223 9.482 3.814 1.00 98.38 152 LEU A N 1
ATOM 1183 C CA . LEU A 1 152 ? -6.138 8.855 5.144 1.00 98.38 152 LEU A CA 1
ATOM 1184 C C . LEU A 1 152 ? -7.284 9.284 6.061 1.00 98.38 152 LEU A C 1
ATOM 1186 O O . LEU A 1 152 ? -7.793 8.452 6.810 1.00 98.38 152 LEU A O 1
ATOM 1190 N N . GLU A 1 153 ? -7.695 10.550 6.006 1.00 98.19 153 GLU A N 1
ATOM 1191 C CA . GLU A 1 153 ? -8.856 11.012 6.761 1.00 98.19 153 GLU A CA 1
ATOM 1192 C C . GLU A 1 153 ? -10.139 10.293 6.340 1.00 98.19 153 GLU A C 1
ATOM 1194 O O . GLU A 1 153 ? -10.902 9.861 7.205 1.00 98.19 153 GLU A O 1
ATOM 1199 N N . GLU A 1 154 ? -10.358 10.123 5.034 1.00 98.19 154 GLU A N 1
ATOM 1200 C CA . GLU A 1 154 ? -11.479 9.341 4.511 1.00 98.19 154 GLU A CA 1
ATOM 1201 C C . GLU A 1 154 ? -11.473 7.920 5.089 1.00 98.19 154 GLU A C 1
ATOM 1203 O O . GLU A 1 154 ? -12.486 7.474 5.629 1.00 98.19 154 GLU A O 1
ATOM 1208 N N . LEU A 1 155 ? -10.322 7.237 5.052 1.00 98.25 155 LEU A N 1
ATOM 1209 C CA . LEU A 1 155 ? -10.186 5.868 5.560 1.00 98.25 155 LEU A CA 1
ATOM 1210 C C . LEU A 1 155 ? -10.407 5.764 7.073 1.00 98.25 155 LEU A C 1
ATOM 1212 O O . LEU A 1 155 ? -11.001 4.791 7.532 1.00 98.25 155 LEU A O 1
ATOM 1216 N N . VAL A 1 156 ? -9.959 6.755 7.850 1.00 97.25 156 VAL A N 1
ATOM 1217 C CA . VAL A 1 156 ? -10.205 6.816 9.302 1.00 97.25 156 VAL A CA 1
ATOM 1218 C C . VAL A 1 156 ? -11.705 6.896 9.614 1.00 97.25 156 VAL A C 1
ATOM 1220 O O . VAL A 1 156 ? -12.140 6.338 10.620 1.00 97.25 156 VAL A O 1
ATOM 1223 N N . ASN A 1 157 ? -12.498 7.538 8.751 1.00 95.56 157 ASN A N 1
ATOM 1224 C CA . ASN A 1 157 ? -13.946 7.688 8.937 1.00 95.56 157 ASN A CA 1
ATOM 1225 C C . ASN A 1 157 ? -14.757 6.464 8.482 1.00 95.56 157 ASN A C 1
ATOM 1227 O O . ASN A 1 157 ? -15.971 6.434 8.677 1.00 95.56 157 ASN A O 1
ATOM 1231 N N . LYS A 1 158 ? -14.132 5.468 7.843 1.00 95.50 158 LYS A N 1
ATOM 1232 C CA . LYS A 1 158 ? -14.822 4.240 7.426 1.00 95.50 158 LYS A CA 1
ATOM 1233 C C . LYS A 1 158 ? -15.027 3.329 8.621 1.00 95.50 158 LYS A C 1
ATOM 1235 O O . LYS A 1 158 ? -14.056 2.991 9.272 1.00 95.50 158 LYS A O 1
ATOM 1240 N N . GLU A 1 159 ? -16.228 2.797 8.828 1.00 92.50 159 GLU A N 1
ATOM 1241 C CA . GLU A 1 159 ? -16.486 1.802 9.887 1.00 92.50 159 GLU A CA 1
ATOM 1242 C C . GLU A 1 159 ? -15.895 0.410 9.608 1.00 92.50 159 GLU A C 1
ATOM 1244 O O . GLU A 1 159 ? -15.861 -0.460 10.477 1.00 92.50 159 GLU A O 1
ATOM 1249 N N . HIS A 1 160 ? -15.367 0.190 8.404 1.00 94.88 160 HIS A N 1
ATOM 1250 C CA . HIS A 1 160 ? -14.831 -1.099 7.999 1.00 94.88 160 HIS A CA 1
ATOM 1251 C C .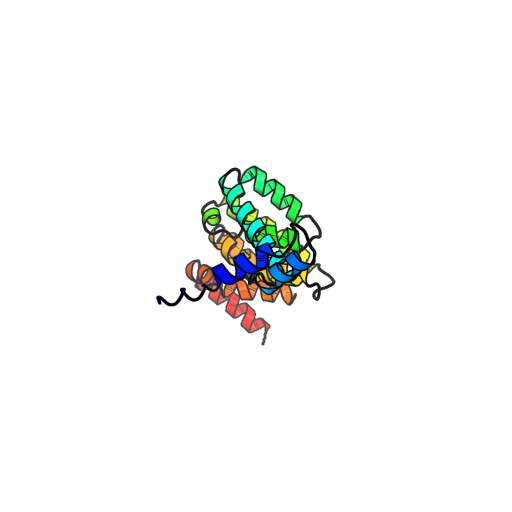 HIS A 1 160 ? -13.527 -1.445 8.759 1.00 94.88 160 HIS A C 1
ATOM 1253 O O . HIS A 1 160 ? -12.515 -0.757 8.588 1.00 94.88 160 HIS A O 1
ATOM 1259 N N . PRO A 1 161 ? -13.459 -2.562 9.516 1.00 93.00 161 PRO A N 1
ATOM 1260 C CA . PRO A 1 161 ? -12.352 -2.841 10.440 1.00 93.00 161 PRO A CA 1
ATOM 1261 C C . PRO A 1 161 ? -10.994 -3.003 9.744 1.00 93.00 161 PRO A C 1
ATOM 1263 O O . PRO A 1 161 ? -9.975 -2.511 10.229 1.00 93.00 161 PRO A O 1
ATOM 1266 N N . ILE A 1 162 ? -10.959 -3.649 8.573 1.00 96.69 162 ILE A N 1
ATOM 1267 C CA . ILE A 1 162 ? -9.730 -3.761 7.769 1.00 96.69 162 ILE A CA 1
ATOM 1268 C C . ILE A 1 162 ? -9.259 -2.400 7.245 1.00 96.69 162 ILE A C 1
ATOM 1270 O O . ILE A 1 162 ? -8.057 -2.141 7.236 1.00 96.69 162 ILE A O 1
ATOM 1274 N N . ILE A 1 163 ? -10.177 -1.516 6.856 1.00 97.81 163 ILE A N 1
ATOM 1275 C CA . ILE A 1 163 ? -9.835 -0.195 6.328 1.00 97.81 163 ILE A CA 1
ATOM 1276 C C . ILE A 1 163 ? -9.315 0.705 7.452 1.00 97.81 163 ILE A C 1
ATOM 1278 O O . ILE A 1 163 ? -8.237 1.286 7.308 1.00 97.81 163 ILE A O 1
ATOM 1282 N N . LYS A 1 164 ? -9.982 0.703 8.619 1.00 95.56 164 LYS A N 1
ATOM 1283 C CA . LYS A 1 164 ? -9.468 1.341 9.846 1.00 95.56 164 LYS A CA 1
ATOM 1284 C C . LYS A 1 164 ? -8.066 0.824 10.190 1.00 95.56 164 LYS A C 1
ATOM 1286 O O . LYS A 1 164 ? -7.175 1.623 10.484 1.00 95.56 164 LYS A O 1
ATOM 1291 N N . ARG A 1 165 ? -7.828 -0.495 10.092 1.00 96.81 165 ARG A N 1
ATOM 1292 C CA . ARG A 1 165 ? -6.496 -1.099 10.300 1.00 96.81 165 ARG A CA 1
ATOM 1293 C C . ARG A 1 165 ? -5.460 -0.533 9.328 1.00 96.81 165 ARG A C 1
ATOM 1295 O O . ARG A 1 165 ? -4.407 -0.100 9.786 1.00 96.81 165 ARG A O 1
ATOM 1302 N N . ILE A 1 166 ? -5.749 -0.509 8.025 1.00 98.44 166 ILE A N 1
ATOM 1303 C CA . ILE A 1 166 ? -4.836 0.033 7.004 1.00 98.44 166 ILE A CA 1
ATOM 1304 C C . ILE A 1 166 ? -4.472 1.487 7.328 1.00 98.44 166 ILE A C 1
ATOM 1306 O O . ILE A 1 166 ? -3.288 1.828 7.346 1.00 98.44 166 ILE A O 1
ATOM 1310 N N . ALA A 1 167 ? -5.457 2.335 7.634 1.00 98.25 167 ALA A N 1
ATOM 1311 C CA . ALA A 1 167 ? -5.214 3.738 7.964 1.00 98.25 167 ALA A CA 1
ATOM 1312 C C . ALA A 1 167 ? -4.334 3.891 9.216 1.00 98.25 167 ALA A C 1
ATOM 1314 O O . ALA A 1 167 ? -3.308 4.577 9.189 1.00 98.25 167 ALA A O 1
ATOM 1315 N N . ARG A 1 168 ? -4.691 3.193 10.300 1.00 97.69 168 ARG A N 1
ATOM 1316 C CA . ARG A 1 168 ? -3.979 3.244 11.583 1.00 97.69 168 ARG A CA 1
ATOM 1317 C C . ARG A 1 168 ? -2.526 2.782 11.465 1.00 97.69 168 ARG A C 1
ATOM 1319 O O . ARG A 1 168 ? -1.631 3.449 11.981 1.00 97.69 168 ARG A O 1
ATOM 1326 N N . GLU A 1 169 ? -2.275 1.676 10.767 1.00 98.50 169 GLU A N 1
ATOM 1327 C CA . GLU A 1 169 ? -0.918 1.144 10.589 1.00 98.50 169 GLU A CA 1
ATOM 1328 C C . GLU A 1 169 ? -0.012 2.094 9.798 1.00 98.50 169 GLU A C 1
ATOM 1330 O O . GLU A 1 169 ? 1.166 2.254 10.136 1.00 98.50 169 GLU A O 1
ATOM 1335 N N . ASN A 1 170 ? -0.559 2.779 8.790 1.00 98.69 170 ASN A N 1
ATOM 1336 C CA . ASN A 1 170 ? 0.189 3.770 8.021 1.00 98.69 170 ASN A CA 1
ATOM 1337 C C . ASN A 1 170 ? 0.472 5.041 8.831 1.00 98.69 170 ASN A C 1
ATOM 1339 O O . ASN A 1 170 ? 1.595 5.544 8.793 1.00 98.69 170 ASN A O 1
ATOM 1343 N N . LEU A 1 171 ? -0.485 5.513 9.637 1.00 98.44 171 LEU A N 1
ATOM 1344 C CA . LEU A 1 171 ? -0.295 6.649 10.554 1.00 98.44 171 LEU A CA 1
ATOM 1345 C C . LEU A 1 171 ? 0.776 6.394 11.629 1.00 98.44 171 LEU A C 1
ATOM 1347 O O . LEU A 1 171 ? 1.298 7.337 12.227 1.00 98.44 171 LEU A O 1
ATOM 1351 N N . ASN A 1 172 ? 1.130 5.132 11.888 1.00 97.44 172 ASN A N 1
ATOM 1352 C CA . ASN A 1 172 ? 2.225 4.768 12.787 1.00 97.44 172 ASN A CA 1
ATOM 1353 C C . ASN A 1 172 ? 3.610 4.842 12.136 1.00 97.44 172 ASN A C 1
ATOM 1355 O O . ASN A 1 172 ? 4.614 4.748 12.843 1.00 97.44 172 ASN A O 1
ATOM 1359 N N . LYS A 1 173 ? 3.707 5.014 10.812 1.00 98.00 173 LYS A N 1
ATOM 1360 C CA . LYS A 1 173 ? 5.010 5.071 10.144 1.00 98.00 173 LYS A CA 1
ATOM 1361 C C . LYS A 1 173 ? 5.648 6.442 10.354 1.00 98.00 173 LYS A C 1
ATOM 1363 O O . LYS A 1 173 ? 5.064 7.471 10.023 1.00 98.00 173 LYS A O 1
ATOM 1368 N N . ASN A 1 174 ? 6.892 6.442 10.841 1.00 97.88 174 ASN A N 1
ATOM 1369 C CA . ASN A 1 174 ? 7.634 7.664 11.172 1.00 97.88 174 ASN A CA 1
ATOM 1370 C C . ASN A 1 174 ? 7.709 8.661 10.003 1.00 97.88 174 ASN A C 1
ATOM 1372 O O . ASN A 1 174 ? 7.665 9.864 10.222 1.00 97.88 174 ASN A O 1
ATOM 1376 N N . ARG A 1 175 ? 7.745 8.170 8.758 1.00 97.44 175 ARG A N 1
ATOM 1377 C CA . ARG A 1 175 ? 7.746 9.015 7.555 1.00 97.44 175 ARG A CA 1
ATOM 1378 C C . ARG A 1 175 ? 6.569 9.993 7.494 1.00 97.44 175 ARG A C 1
ATOM 1380 O O . ARG A 1 175 ? 6.778 11.135 7.117 1.00 97.44 175 ARG A O 1
ATOM 1387 N N . LEU A 1 176 ? 5.367 9.591 7.922 1.00 98.38 176 LEU A N 1
ATOM 1388 C CA . LEU A 1 176 ? 4.212 10.496 7.936 1.00 98.38 176 LEU A CA 1
ATOM 1389 C C . LEU A 1 176 ? 4.306 11.511 9.069 1.00 98.38 176 LEU A C 1
ATOM 1391 O O . LEU A 1 176 ? 3.896 12.653 8.896 1.00 98.38 176 LEU A O 1
ATOM 1395 N N . LYS A 1 177 ? 4.877 11.111 10.210 1.00 97.75 177 LYS A N 1
ATOM 1396 C CA . LYS A 1 177 ? 5.141 12.028 11.320 1.00 97.75 177 LYS A CA 1
ATOM 1397 C C . LYS A 1 177 ? 6.124 13.124 10.899 1.00 97.75 177 LYS A C 1
ATOM 1399 O O . LYS A 1 177 ? 5.866 14.290 11.156 1.00 97.75 177 LYS A O 1
ATOM 1404 N N . VAL A 1 178 ? 7.212 12.744 10.228 1.00 97.94 178 VAL A N 1
ATOM 1405 C CA . VAL A 1 178 ? 8.200 13.686 9.678 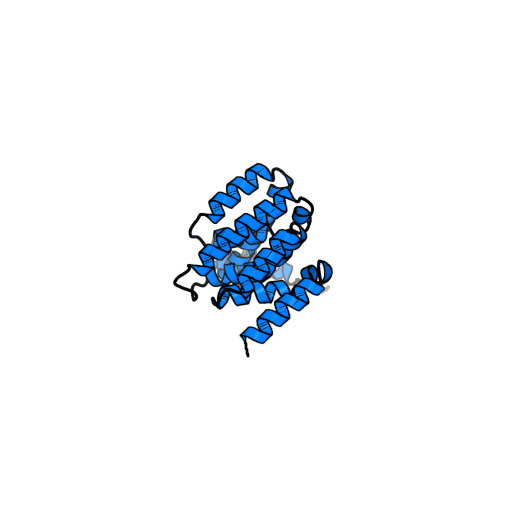1.00 97.94 178 VAL A CA 1
ATOM 1406 C C . VAL A 1 178 ? 7.570 14.583 8.613 1.00 97.94 178 VAL A C 1
ATOM 1408 O O . VAL A 1 178 ? 7.848 15.775 8.586 1.00 97.94 178 VAL A O 1
ATOM 1411 N N . LEU A 1 179 ? 6.706 14.024 7.761 1.00 97.50 179 LEU A N 1
ATOM 1412 C CA . LEU A 1 179 ? 6.033 14.771 6.701 1.00 97.50 179 LEU A CA 1
ATOM 1413 C C . LEU A 1 179 ? 5.053 15.817 7.251 1.00 97.50 179 LEU A C 1
ATOM 1415 O O . LEU A 1 179 ? 5.023 16.940 6.757 1.00 97.50 179 LEU A O 1
ATOM 1419 N N . ASN A 1 180 ? 4.230 15.453 8.242 1.00 98.19 180 ASN A N 1
ATOM 1420 C CA . ASN A 1 180 ? 3.283 16.366 8.880 1.00 98.19 180 ASN A CA 1
ATOM 1421 C C . ASN A 1 180 ? 2.807 15.837 10.251 1.00 98.19 180 ASN A C 1
ATOM 1423 O O . ASN A 1 180 ? 1.813 15.111 10.354 1.00 98.19 180 ASN A O 1
ATOM 1427 N N . GLU A 1 181 ? 3.504 16.217 11.324 1.00 97.88 181 GLU A N 1
ATOM 1428 C CA . GLU A 1 181 ? 3.201 15.747 12.683 1.00 97.88 181 GLU A CA 1
ATOM 1429 C C . GLU A 1 181 ? 1.802 16.166 13.160 1.00 97.88 181 GLU A C 1
ATOM 1431 O O . GLU A 1 181 ? 1.105 15.363 13.786 1.00 97.88 181 GLU A O 1
ATOM 1436 N N . SER A 1 182 ? 1.356 17.383 12.831 1.00 98.06 182 SER A N 1
ATOM 1437 C CA . SER A 1 182 ? 0.063 17.903 13.289 1.00 98.06 182 SER A CA 1
ATOM 1438 C C . SER A 1 182 ? -1.115 17.152 12.663 1.00 98.06 182 SER A C 1
ATOM 1440 O O . SER A 1 182 ? -2.038 16.763 13.383 1.00 98.06 182 SER A O 1
ATOM 1442 N N . ARG A 1 183 ? -1.067 16.851 11.356 1.00 98.06 183 ARG A N 1
ATOM 1443 C CA . ARG A 1 183 ? -2.092 16.030 10.682 1.00 98.06 183 ARG A CA 1
ATOM 1444 C C . ARG A 1 183 ? -2.107 14.599 11.210 1.00 98.06 183 ARG A C 1
ATOM 1446 O O . ARG A 1 183 ? -3.183 14.055 11.448 1.00 98.06 183 ARG A O 1
ATOM 1453 N N . VAL A 1 184 ? -0.938 13.999 11.456 1.00 98.44 184 VAL A N 1
ATOM 1454 C CA . VAL A 1 184 ? -0.860 12.660 12.067 1.00 98.44 184 VAL A CA 1
ATOM 1455 C C . VAL A 1 184 ? -1.492 12.654 13.460 1.00 98.44 184 VAL A C 1
ATOM 1457 O O . VAL A 1 184 ? -2.291 11.765 13.758 1.00 98.44 184 VAL A O 1
ATOM 1460 N N . ALA A 1 185 ? -1.172 13.637 14.305 1.00 97.88 185 ALA A N 1
ATOM 1461 C CA . ALA A 1 185 ? -1.734 13.748 15.649 1.00 97.88 185 ALA A CA 1
ATOM 1462 C C . ALA A 1 185 ? -3.263 13.917 15.618 1.00 97.88 185 ALA A C 1
ATOM 1464 O O . ALA A 1 185 ? -3.969 13.219 16.348 1.00 97.88 185 ALA A O 1
ATOM 1465 N N . ALA A 1 186 ? -3.777 14.775 14.731 1.00 98.00 186 ALA A N 1
ATOM 1466 C CA . ALA A 1 186 ? -5.212 14.995 14.563 1.00 98.00 186 ALA A CA 1
ATOM 1467 C C . ALA A 1 186 ? -5.953 13.711 14.145 1.00 98.00 186 ALA A C 1
ATOM 1469 O O . ALA A 1 186 ? -6.954 13.340 14.763 1.00 98.00 186 ALA A O 1
ATOM 1470 N N . LEU A 1 187 ? -5.434 12.987 13.148 1.00 97.88 187 LEU A N 1
ATOM 1471 C CA . LEU A 1 187 ? -6.040 11.739 12.675 1.00 97.88 187 LEU A CA 1
ATOM 1472 C C . LEU A 1 187 ? -5.983 10.626 13.727 1.00 97.88 187 LEU A C 1
ATOM 1474 O O . LEU A 1 187 ? -6.963 9.905 13.913 1.00 97.88 187 LEU A O 1
ATOM 1478 N N . LYS A 1 188 ? -4.879 10.512 14.474 1.00 97.06 188 LYS A N 1
ATOM 1479 C CA . LYS A 1 188 ? -4.778 9.558 15.590 1.00 97.06 188 LYS A CA 1
ATOM 1480 C C . LYS A 1 188 ? -5.765 9.872 16.712 1.00 97.06 188 LYS A C 1
ATOM 1482 O O . LYS A 1 188 ? -6.392 8.954 17.232 1.00 97.06 188 LYS A O 1
ATOM 1487 N N . ALA A 1 189 ? -5.946 11.147 17.057 1.00 95.94 189 ALA A N 1
ATOM 1488 C CA . ALA A 1 189 ? -6.948 11.560 18.038 1.00 95.94 189 ALA A CA 1
ATOM 1489 C C . ALA A 1 189 ? -8.373 11.194 17.598 1.00 95.94 189 ALA A C 1
ATOM 1491 O O . ALA A 1 189 ? -9.178 10.772 18.426 1.00 95.94 189 ALA A O 1
ATOM 1492 N N . LYS A 1 190 ? -8.667 11.300 16.297 1.00 94.69 190 LYS A N 1
ATOM 1493 C CA . LYS A 1 190 ? -9.954 10.894 15.720 1.00 94.69 190 LYS A CA 1
ATOM 1494 C C . LYS A 1 190 ? -10.214 9.394 15.892 1.00 94.69 190 LYS A C 1
ATOM 1496 O O . LYS A 1 190 ? -11.300 9.028 16.324 1.00 94.69 190 LYS A O 1
ATOM 1501 N N . ILE A 1 191 ? -9.207 8.551 15.639 1.00 92.06 191 ILE A N 1
ATOM 1502 C CA . ILE A 1 191 ? -9.297 7.096 15.860 1.00 92.06 191 ILE A CA 1
ATOM 1503 C C . ILE A 1 191 ? -9.579 6.789 17.336 1.00 92.06 191 ILE A C 1
ATOM 1505 O O . ILE A 1 191 ? -10.521 6.064 17.628 1.00 92.06 191 ILE A O 1
ATOM 1509 N N . MET A 1 192 ? -8.825 7.394 18.263 1.00 89.62 192 MET A N 1
ATOM 1510 C CA . MET A 1 192 ? -8.990 7.142 19.704 1.00 89.62 192 MET A CA 1
ATOM 1511 C C . MET A 1 192 ? -10.382 7.523 20.223 1.00 89.62 192 MET A C 1
ATOM 1513 O O . MET A 1 192 ? -10.914 6.837 21.085 1.00 89.62 192 MET A O 1
ATOM 1517 N N . ARG A 1 193 ? -10.985 8.599 19.701 1.00 87.75 193 ARG A N 1
ATOM 1518 C CA . ARG A 1 193 ? -12.347 9.018 20.078 1.00 87.75 193 ARG A CA 1
ATOM 1519 C C . ARG A 1 193 ? -13.435 8.090 19.545 1.00 87.75 193 ARG A C 1
ATOM 1521 O O . ARG A 1 193 ? -14.489 8.016 20.151 1.00 87.75 193 ARG A O 1
ATOM 1528 N N . ALA A 1 194 ? -13.204 7.431 18.411 1.00 80.25 194 ALA A N 1
ATOM 1529 C CA . ALA A 1 194 ? -14.164 6.500 17.817 1.00 80.25 194 ALA A CA 1
ATOM 1530 C C . ALA A 1 194 ? -14.126 5.099 18.460 1.00 80.25 194 ALA A C 1
ATOM 1532 O O . ALA A 1 194 ? -15.009 4.289 18.199 1.00 80.25 194 ALA A O 1
ATOM 1533 N N . GLU A 1 195 ? -13.087 4.798 19.245 1.00 74.88 195 GLU A N 1
ATOM 1534 C CA . GLU A 1 195 ? -12.915 3.536 19.982 1.00 74.88 195 GLU A CA 1
ATOM 1535 C C . GLU A 1 195 ? -13.405 3.625 21.448 1.00 74.88 195 GLU A C 1
ATOM 1537 O O . GLU A 1 195 ? -13.360 2.619 22.157 1.00 74.88 195 GLU A O 1
ATOM 1542 N N . GLN A 1 196 ? -13.853 4.807 21.895 1.00 62.69 196 GLN A N 1
ATOM 1543 C CA . GLN A 1 196 ? -14.446 5.080 23.216 1.00 62.69 196 GLN A CA 1
ATOM 1544 C C . GLN A 1 196 ? -15.971 4.989 23.162 1.00 62.69 196 GLN A C 1
ATOM 1546 O O . GLN A 1 196 ? -16.544 4.470 24.145 1.00 62.69 196 GLN A O 1
#

Secondary structure (DSSP, 8-state):
-PPPPPPPHHHHHHHHHTTSPTT-HHHHHHHHHHS----HHHHHHHHHHHHHHHHHHHHTT-HHHHHHHHHHHTTSS-HHHHHHHHHHH--TTGGGSHHHHHHHHHHHHHHHHHHHH-S-TT-HHHHHHHHHHHHHHHHHTTTSHHHHHHHHHHHHT---HHHHHHHHHHHTSHHHHHH-HHHHHHHHHHHHHH--